Protein AF-A0A7J2SIN0-F1 (afdb_monomer)

Solvent-accessible surface area (backbone atoms only — not comparable to full-atom values): 15539 Å² total; per-residue (Å²): 130,87,84,58,73,43,75,43,50,73,68,58,36,54,49,38,32,49,44,11,42,53,39,59,77,43,61,65,71,77,54,58,48,63,77,54,96,55,97,74,46,71,60,60,59,49,50,61,59,54,60,53,48,74,42,62,72,53,21,60,62,38,18,59,34,59,52,70,70,12,28,51,32,44,36,34,62,37,48,83,50,88,54,68,52,24,33,58,48,75,58,90,92,42,76,47,63,27,68,82,61,67,59,35,55,66,61,40,34,32,12,59,41,35,56,85,37,35,57,41,34,52,62,55,38,49,69,55,27,64,76,67,73,48,31,38,39,41,44,88,86,50,35,39,29,36,95,62,89,51,68,72,55,52,53,49,50,36,67,72,45,63,48,89,59,91,45,30,38,37,40,30,53,79,94,46,72,33,43,33,51,44,88,49,29,61,64,47,58,54,54,38,29,42,46,58,96,58,50,86,78,59,46,47,79,49,78,43,70,87,78,68,47,73,73,53,93,61,97,68,67,92,52,47,73,37,72,71,50,83,80,84,54,66,55,43,71,70,41,76,40,21,34,43,57,48,52,52,52,51,51,52,54,28,52,58,46,42,71,74,42,81,56,48,71,57,97,54,26,34,58,45,66,83,122

Secondary structure (DSSP, 8-state):
----EEEPPHHHHHHHHHHHHHHHH-GGGGS-EE-S--TT-HHHHHHHHHHHTTSHHHHHHHHTS-SHHHHHHHHHHGGGS---EEEEEEETTEEEEE---TT--HHHHHHHHTTT-HHHHGGGGHHHHHHHT--EEE-SS-EEE-SS--HHHHHHHHHHT---SSSEEEEEETTEEEEE--SS-HHHHHTTSEE-TTHHHHEEEEEE----EESS--SS-TTHHHHSPPP--HHHHTT-S-HHHHHHHHHHHHHHHHHTSS-EEETTEEEES--

Structure (mmCIF, N/CA/C/O backbone):
data_AF-A0A7J2SIN0-F1
#
_entry.id   AF-A0A7J2SIN0-F1
#
loop_
_atom_site.group_PDB
_atom_site.id
_atom_site.type_symbol
_atom_site.label_atom_id
_atom_site.label_alt_id
_atom_site.label_comp_id
_atom_site.label_asym_id
_atom_site.label_entity_id
_atom_site.label_seq_id
_atom_site.pdbx_PDB_ins_code
_atom_site.Cartn_x
_atom_site.Cartn_y
_atom_site.Cartn_z
_atom_site.occupancy
_atom_site.B_iso_or_equiv
_atom_site.auth_seq_id
_atom_site.auth_comp_id
_atom_site.auth_asym_id
_atom_site.auth_atom_id
_atom_site.pdbx_PDB_model_num
ATOM 1 N N . MET A 1 1 ? -6.884 21.507 5.423 1.00 47.81 1 MET A N 1
ATOM 2 C CA . MET A 1 1 ? -7.976 21.639 4.431 1.00 47.81 1 MET A CA 1
ATOM 3 C C . MET A 1 1 ? -9.305 21.505 5.163 1.00 47.81 1 MET A C 1
ATOM 5 O O . MET A 1 1 ? -9.364 20.674 6.062 1.00 47.81 1 MET A O 1
ATOM 9 N N . PRO A 1 2 ? -10.337 22.304 4.845 1.00 54.12 2 PRO A N 1
ATOM 10 C CA . PRO A 1 2 ? -11.645 22.179 5.487 1.00 54.12 2 PRO A CA 1
ATOM 11 C C . PRO A 1 2 ? -12.266 20.808 5.183 1.00 54.12 2 PRO A C 1
ATOM 13 O O . PRO A 1 2 ? -12.297 20.372 4.030 1.00 54.12 2 PRO A O 1
ATOM 16 N N . ILE A 1 3 ? -12.738 20.125 6.229 1.00 65.94 3 ILE A N 1
ATOM 17 C CA . ILE A 1 3 ? -13.385 18.813 6.128 1.00 65.94 3 ILE A CA 1
ATOM 18 C C . ILE A 1 3 ? -14.723 18.999 5.408 1.00 65.94 3 ILE A C 1
ATOM 20 O O . ILE A 1 3 ? -15.615 19.684 5.904 1.00 65.94 3 ILE A O 1
ATOM 24 N N . LYS A 1 4 ? -14.876 18.383 4.233 1.00 79.38 4 LYS A N 1
ATOM 25 C CA . LYS A 1 4 ? -16.148 18.382 3.501 1.00 79.38 4 LYS A CA 1
ATOM 26 C C . LYS A 1 4 ? -17.022 17.237 4.006 1.00 79.38 4 LYS A C 1
ATOM 28 O O . LYS A 1 4 ? -16.750 16.074 3.713 1.00 79.38 4 LYS A O 1
ATOM 33 N N . ILE A 1 5 ? -18.068 17.583 4.749 1.00 86.62 5 ILE A N 1
ATOM 34 C CA . ILE A 1 5 ? -19.099 16.652 5.220 1.00 86.62 5 ILE A CA 1
ATOM 35 C C . ILE A 1 5 ? -20.183 16.529 4.142 1.00 86.62 5 ILE A C 1
ATOM 37 O O . ILE A 1 5 ? -20.546 17.515 3.502 1.00 86.62 5 ILE A O 1
ATOM 41 N N . ARG A 1 6 ? -20.681 15.314 3.911 1.00 89.31 6 ARG A N 1
ATOM 42 C CA . ARG A 1 6 ? -21.767 15.012 2.970 1.00 89.31 6 ARG A CA 1
ATOM 43 C C . ARG A 1 6 ? -22.719 13.985 3.566 1.00 89.31 6 ARG A C 1
ATOM 45 O O . ARG A 1 6 ? -22.334 13.202 4.432 1.00 89.31 6 ARG A O 1
ATOM 52 N N . THR A 1 7 ? -23.954 13.967 3.081 1.00 90.62 7 THR A N 1
ATOM 53 C CA . THR A 1 7 ? -24.911 12.900 3.395 1.00 90.62 7 THR A CA 1
ATOM 54 C C . THR A 1 7 ? -24.368 11.556 2.917 1.00 90.62 7 THR A C 1
ATOM 56 O O . THR A 1 7 ? -23.882 11.442 1.788 1.00 90.62 7 THR A O 1
ATOM 59 N N . ALA A 1 8 ? -24.420 10.544 3.780 1.00 87.81 8 ALA A N 1
ATOM 60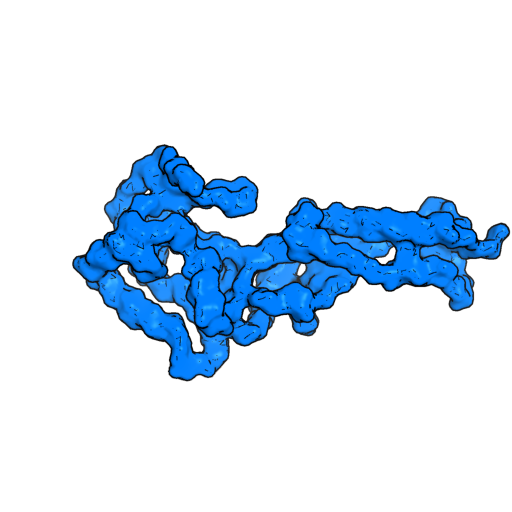 C CA . ALA A 1 8 ? -23.973 9.205 3.435 1.00 87.81 8 ALA A CA 1
ATOM 61 C C . ALA A 1 8 ? -24.963 8.552 2.465 1.00 87.81 8 ALA A C 1
ATOM 63 O O . ALA A 1 8 ? -26.174 8.557 2.687 1.00 87.81 8 ALA A O 1
ATOM 64 N N . THR A 1 9 ? -24.455 7.950 1.390 1.00 93.62 9 THR A N 1
ATOM 65 C CA . THR A 1 9 ? -25.285 7.058 0.576 1.00 93.62 9 THR A CA 1
ATOM 66 C C . THR A 1 9 ? -25.509 5.750 1.334 1.00 93.62 9 THR A C 1
ATOM 68 O O . THR A 1 9 ? -24.649 5.316 2.106 1.00 93.62 9 THR A O 1
ATOM 71 N N . LYS A 1 10 ? -26.625 5.060 1.058 1.00 92.56 10 LYS A N 1
ATOM 72 C CA . LYS A 1 10 ? -26.919 3.744 1.660 1.00 92.56 10 LYS A CA 1
ATOM 73 C C . LYS A 1 10 ? -25.775 2.740 1.456 1.00 92.56 10 LYS A C 1
ATOM 75 O O . LYS A 1 10 ? -25.530 1.907 2.319 1.00 92.56 10 LYS A O 1
ATOM 80 N N . GLN A 1 11 ? -25.073 2.810 0.323 1.00 94.25 11 GLN A N 1
ATOM 81 C CA . GLN A 1 11 ? -23.942 1.929 0.025 1.00 94.25 11 GLN A CA 1
ATOM 82 C C . GLN A 1 11 ? -22.725 2.225 0.915 1.00 94.25 11 GLN A C 1
ATOM 84 O O . GLN A 1 11 ? -22.124 1.295 1.452 1.00 94.25 11 GLN A O 1
ATOM 89 N N . ILE A 1 12 ? -22.378 3.505 1.101 1.00 94.81 12 ILE A N 1
ATOM 90 C CA . ILE A 1 12 ? -21.260 3.915 1.964 1.00 94.81 12 ILE A CA 1
ATOM 91 C C . ILE A 1 12 ? -21.552 3.540 3.419 1.00 94.81 12 ILE A C 1
ATOM 93 O O . ILE A 1 12 ? -20.698 2.944 4.074 1.00 94.81 12 ILE A O 1
ATOM 97 N N . GLU A 1 13 ? -22.760 3.843 3.897 1.00 95.56 13 GLU A N 1
ATOM 98 C CA . GLU A 1 13 ? -23.200 3.515 5.255 1.00 95.56 13 GLU A CA 1
ATOM 99 C C . GLU A 1 13 ? -23.130 2.003 5.513 1.00 95.56 13 GLU A C 1
ATOM 101 O O . GLU A 1 13 ? -22.450 1.575 6.446 1.00 95.56 13 GLU A O 1
ATOM 106 N N . LYS A 1 14 ? -23.734 1.181 4.639 1.00 95.69 14 LYS A N 1
ATOM 107 C CA . LYS A 1 14 ? -23.694 -0.287 4.760 1.00 95.69 14 LYS A CA 1
ATOM 108 C C . LYS A 1 14 ? -22.268 -0.828 4.830 1.00 95.69 14 LYS A C 1
ATOM 110 O O . LYS A 1 14 ? -21.999 -1.737 5.612 1.00 95.69 14 LYS A O 1
ATOM 115 N N . ARG A 1 15 ? -21.348 -0.282 4.031 1.00 96.31 15 ARG A N 1
ATOM 116 C CA . ARG A 1 15 ? -19.948 -0.723 4.022 1.00 96.31 15 ARG A CA 1
ATOM 117 C C . ARG A 1 15 ? -19.226 -0.377 5.326 1.00 96.31 15 ARG A C 1
ATOM 119 O O . ARG A 1 15 ? -18.568 -1.249 5.883 1.00 96.31 15 ARG A O 1
ATOM 126 N N . ILE A 1 16 ? -19.368 0.852 5.832 1.00 97.25 16 ILE A N 1
ATOM 127 C CA . ILE A 1 16 ? -18.742 1.256 7.104 1.00 97.25 16 ILE A CA 1
ATOM 128 C C . ILE A 1 16 ? -19.303 0.420 8.262 1.00 97.25 16 ILE A C 1
ATOM 130 O O . ILE A 1 16 ? -18.535 -0.064 9.091 1.00 97.25 16 ILE A O 1
ATOM 134 N N . ILE A 1 17 ? -20.619 0.183 8.290 1.00 97.31 17 ILE A N 1
ATOM 135 C CA . ILE A 1 17 ? -21.261 -0.675 9.298 1.00 97.31 17 ILE A CA 1
ATOM 136 C C . ILE A 1 17 ? -20.750 -2.118 9.200 1.00 97.31 17 ILE A C 1
ATOM 138 O O . ILE A 1 17 ? -20.486 -2.739 10.228 1.00 97.31 17 ILE A O 1
ATOM 142 N N . LYS A 1 18 ? -20.550 -2.655 7.987 1.00 97.06 18 LYS A N 1
ATOM 143 C CA . LYS A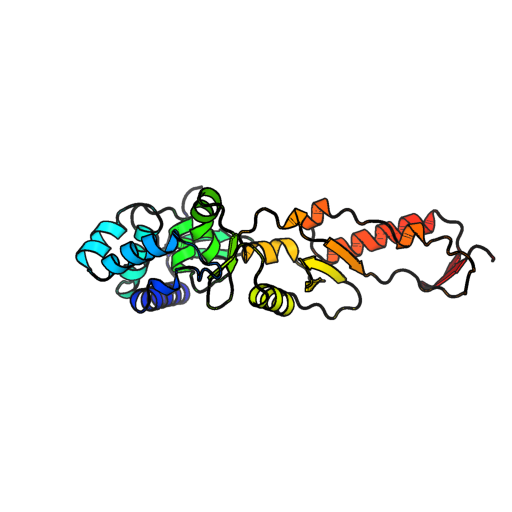 1 18 ? -19.957 -3.987 7.792 1.00 97.06 18 LYS A CA 1
ATOM 144 C C . LYS A 1 18 ? -18.563 -4.072 8.418 1.00 97.06 18 LYS A C 1
ATOM 146 O O . LYS A 1 18 ? -18.327 -4.947 9.242 1.00 97.06 18 LYS A O 1
ATOM 151 N N . VAL A 1 19 ? -17.676 -3.125 8.106 1.00 97.38 19 VAL A N 1
ATOM 152 C CA . VAL A 1 19 ? -16.325 -3.074 8.695 1.00 97.38 19 VAL A CA 1
ATOM 153 C C . VAL A 1 19 ? -16.386 -2.920 10.219 1.00 97.38 19 VAL A C 1
ATOM 155 O O . VAL A 1 19 ? -15.638 -3.579 10.939 1.00 97.38 19 VAL A O 1
ATOM 158 N N . ALA A 1 20 ? -17.297 -2.091 10.734 1.00 97.62 20 ALA A N 1
ATOM 159 C CA . ALA A 1 20 ? -17.501 -1.926 12.170 1.00 97.62 20 ALA A CA 1
ATOM 160 C C . ALA A 1 20 ? -17.939 -3.228 12.858 1.00 97.62 20 ALA A C 1
ATOM 162 O O . ALA A 1 20 ? -17.443 -3.534 13.942 1.00 97.62 20 ALA A O 1
ATOM 163 N N . ASN A 1 21 ? -18.830 -4.001 12.232 1.00 97.81 21 ASN A N 1
ATOM 164 C CA . ASN A 1 21 ? -19.258 -5.310 12.723 1.00 97.81 21 ASN A CA 1
ATOM 165 C C . ASN A 1 21 ? -18.118 -6.333 12.696 1.00 97.81 21 ASN A C 1
ATOM 167 O O . ASN A 1 21 ? -17.906 -7.020 13.694 1.00 97.81 21 ASN A O 1
ATOM 171 N N . ASP A 1 22 ? -17.337 -6.377 11.615 1.00 96.69 22 ASP A N 1
ATOM 172 C CA . ASP A 1 22 ? -16.171 -7.261 11.500 1.00 96.69 22 ASP A CA 1
ATOM 173 C C . ASP A 1 22 ? -15.123 -6.957 12.587 1.00 96.69 22 ASP A C 1
ATOM 175 O O . ASP A 1 22 ? -14.559 -7.860 13.204 1.00 96.69 22 ASP A O 1
ATOM 179 N N . LEU A 1 23 ? -14.879 -5.675 12.879 1.00 96.81 23 LEU A N 1
ATOM 180 C CA . LEU A 1 23 ? -13.957 -5.262 13.943 1.00 96.81 23 LEU A CA 1
ATOM 181 C C . LEU A 1 23 ? -14.547 -5.444 15.346 1.00 96.81 23 LEU A C 1
ATOM 183 O O . LEU A 1 23 ? -13.800 -5.599 16.311 1.00 96.81 23 LEU A O 1
ATOM 187 N N . LYS A 1 24 ? -15.874 -5.417 15.492 1.00 96.69 24 LYS A N 1
ATOM 188 C CA . LYS A 1 24 ? -16.542 -5.726 16.760 1.00 96.69 24 LYS A CA 1
ATOM 189 C C . LYS A 1 24 ? -16.416 -7.207 17.101 1.00 96.69 24 LYS A C 1
ATOM 191 O O . LYS A 1 24 ? -16.172 -7.520 18.264 1.00 96.69 24 LYS A O 1
ATOM 196 N N . SER A 1 25 ? -16.583 -8.084 16.110 1.00 96.25 25 SER A N 1
ATOM 197 C CA . SER A 1 25 ? -16.485 -9.536 16.285 1.00 96.25 25 SER A CA 1
ATOM 198 C C . SER A 1 25 ? -15.038 -9.990 16.479 1.00 96.25 25 SER A C 1
ATOM 200 O O . SER A 1 25 ? -14.767 -10.788 17.374 1.00 96.25 25 SER A O 1
ATOM 202 N N . ASN A 1 26 ? -14.094 -9.437 15.711 1.00 96.06 26 ASN A N 1
ATOM 203 C CA . ASN A 1 26 ? -12.669 -9.713 15.863 1.00 96.06 26 ASN A CA 1
ATOM 204 C C . ASN A 1 26 ? -11.823 -8.426 15.760 1.00 96.06 26 ASN A C 1
ATOM 206 O O . ASN A 1 26 ? -11.301 -8.102 14.687 1.00 96.06 26 ASN A O 1
ATOM 210 N N . PRO A 1 27 ? -11.601 -7.711 16.880 1.00 95.62 27 PRO A N 1
ATOM 211 C CA . PRO A 1 27 ? -10.813 -6.480 16.870 1.00 95.62 27 PRO A CA 1
ATOM 212 C C . PRO A 1 27 ? -9.314 -6.727 16.642 1.00 95.62 27 PRO A C 1
ATOM 214 O O . PRO A 1 27 ? -8.587 -5.796 16.299 1.00 95.62 27 PRO A O 1
ATOM 217 N N . TYR A 1 28 ? -8.832 -7.966 16.802 1.00 95.25 28 TYR A N 1
ATOM 218 C CA . TYR A 1 28 ? -7.422 -8.310 16.604 1.00 95.25 28 TYR A CA 1
ATOM 219 C C . TYR A 1 28 ? -7.037 -8.424 15.132 1.00 95.25 28 TYR A C 1
ATOM 221 O O . TYR A 1 28 ? -5.851 -8.336 14.836 1.00 95.25 28 TYR A O 1
ATOM 229 N N . LYS A 1 29 ? -8.007 -8.529 14.208 1.00 93.44 29 LYS A N 1
ATOM 230 C CA . LYS A 1 29 ? -7.767 -8.494 12.751 1.00 93.44 29 LYS A CA 1
ATOM 231 C C . LYS A 1 29 ? -7.007 -7.239 12.308 1.00 93.44 29 LYS A C 1
ATOM 233 O O . LYS A 1 29 ? -6.427 -7.197 11.225 1.00 93.44 29 LYS A O 1
ATOM 238 N N . ILE A 1 30 ? -7.034 -6.194 13.134 1.00 94.81 30 ILE A N 1
ATOM 239 C CA . ILE A 1 30 ? -6.308 -4.970 12.854 1.00 94.81 30 ILE A CA 1
ATOM 240 C C . ILE A 1 30 ? -4.792 -5.122 13.032 1.00 94.81 30 ILE A C 1
ATOM 242 O O . ILE A 1 30 ? -4.037 -4.361 12.432 1.00 94.81 30 IL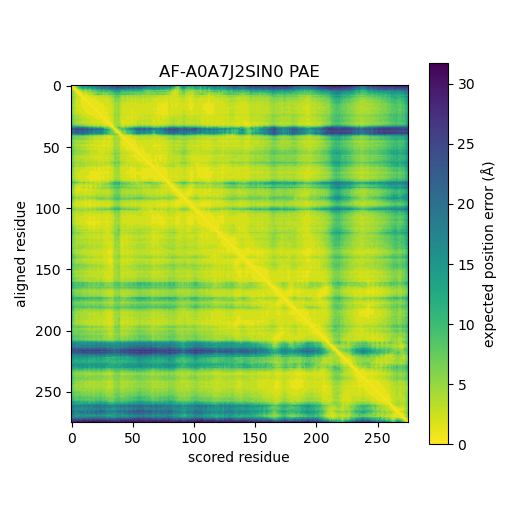E A O 1
ATOM 246 N N . LEU A 1 31 ? -4.346 -6.063 13.868 1.00 94.56 31 LEU A N 1
ATOM 247 C CA . LEU A 1 31 ? -2.953 -6.212 14.274 1.00 94.56 31 LEU A CA 1
ATOM 248 C C . LEU A 1 31 ? -2.125 -6.920 13.193 1.00 94.56 31 LEU A C 1
ATOM 250 O O . LEU A 1 31 ? -2.568 -7.938 12.669 1.00 94.56 31 LEU A O 1
ATOM 254 N N . PRO A 1 32 ? -0.909 -6.432 12.892 1.00 94.31 32 PRO A N 1
ATOM 255 C CA . PRO A 1 32 ? 0.016 -7.160 12.037 1.00 94.31 32 PRO A CA 1
ATOM 256 C C . PRO A 1 32 ? 0.510 -8.468 12.663 1.00 94.31 32 PRO A C 1
ATOM 258 O O . PRO A 1 32 ? 0.835 -8.517 13.851 1.00 94.31 32 PRO A O 1
ATOM 261 N N . GLU A 1 33 ? 0.657 -9.495 11.833 1.00 92.56 33 GLU A N 1
ATOM 262 C CA . GLU A 1 33 ? 1.345 -10.743 12.153 1.00 92.56 33 GLU A CA 1
ATOM 263 C C . GLU A 1 33 ? 2.856 -10.519 12.041 1.00 92.56 33 GLU A C 1
ATOM 265 O O . GLU A 1 33 ? 3.368 -10.203 10.968 1.00 92.56 33 GLU A O 1
ATOM 270 N N . CYS A 1 34 ? 3.588 -10.626 13.150 1.00 88.94 34 CYS A N 1
ATOM 271 C CA . CYS A 1 34 ? 5.044 -10.477 13.127 1.00 88.94 34 CYS A CA 1
ATOM 272 C C . CYS A 1 34 ? 5.704 -11.835 12.897 1.00 88.94 34 CYS A C 1
ATOM 274 O O . CYS A 1 34 ? 5.574 -12.713 13.744 1.00 88.94 34 CYS A O 1
ATOM 276 N N . ALA A 1 35 ? 6.410 -11.987 11.775 1.00 69.38 35 ALA A N 1
ATOM 277 C CA . ALA A 1 35 ? 7.074 -13.241 11.407 1.00 69.38 35 ALA A CA 1
ATOM 278 C C . ALA A 1 35 ? 8.389 -13.475 12.176 1.00 69.38 35 ALA A C 1
ATOM 280 O O . ALA A 1 35 ? 8.823 -14.610 12.346 1.00 69.38 35 ALA A O 1
ATOM 281 N N . ASP A 1 36 ? 9.014 -12.404 12.668 1.00 65.31 36 ASP A N 1
ATOM 282 C CA . ASP A 1 36 ? 10.275 -12.481 13.398 1.00 65.31 36 ASP A CA 1
ATOM 283 C C . ASP A 1 36 ? 10.017 -12.593 14.904 1.00 65.31 36 ASP A C 1
ATOM 285 O O . ASP A 1 36 ? 9.179 -11.857 15.431 1.00 65.31 36 ASP A O 1
ATOM 289 N N . ASN A 1 37 ? 10.778 -13.454 15.598 1.00 56.06 37 ASN A N 1
ATOM 290 C CA . ASN A 1 37 ? 10.841 -13.547 17.064 1.00 56.06 37 ASN A CA 1
ATOM 291 C C . ASN A 1 37 ? 11.149 -12.158 17.643 1.00 56.06 37 ASN A C 1
ATOM 293 O O . ASN A 1 37 ? 12.303 -11.762 17.796 1.00 56.06 37 ASN A O 1
ATOM 297 N N . CYS A 1 38 ? 10.101 -11.375 17.886 1.00 64.75 38 CYS A N 1
ATOM 298 C CA . CYS A 1 38 ? 10.183 -10.007 18.350 1.00 64.75 38 CYS A CA 1
ATOM 299 C C . CYS A 1 38 ? 10.021 -10.051 19.870 1.00 64.75 38 CYS A C 1
ATOM 301 O O . CYS A 1 38 ? 8.892 -10.169 20.344 1.00 64.75 38 CYS A O 1
ATOM 303 N N . PRO A 1 39 ? 11.107 -9.942 20.661 1.00 56.69 39 PRO A N 1
ATOM 304 C CA . PRO A 1 39 ? 11.043 -10.190 22.105 1.00 56.69 39 PRO A CA 1
ATOM 305 C C . PRO A 1 39 ? 10.153 -9.182 22.848 1.00 56.69 39 PRO A C 1
ATOM 307 O O . PRO A 1 39 ? 9.772 -9.390 23.994 1.00 56.69 39 PRO A O 1
ATOM 310 N N . SER A 1 40 ? 9.839 -8.052 22.204 1.00 65.50 40 SER A N 1
ATOM 311 C CA . SER A 1 40 ? 8.944 -7.021 22.726 1.00 65.50 40 SER A CA 1
ATOM 312 C C . SER A 1 40 ? 8.139 -6.366 21.601 1.00 65.50 40 SER A C 1
ATOM 314 O O . SER A 1 40 ? 8.227 -5.153 21.372 1.00 65.50 40 SER A O 1
ATOM 316 N N . CYS A 1 41 ? 7.348 -7.164 20.875 1.00 79.19 41 CYS A N 1
ATOM 317 C CA . CYS A 1 41 ? 6.552 -6.629 19.780 1.00 79.19 41 CYS A CA 1
ATOM 318 C C . CYS A 1 41 ? 5.640 -5.496 20.266 1.00 79.19 41 CYS A C 1
ATOM 320 O O . CYS A 1 41 ? 4.870 -5.625 21.221 1.00 79.19 41 CYS A O 1
ATOM 322 N N . TYR A 1 42 ? 5.709 -4.346 19.587 1.00 86.00 42 TYR A N 1
ATOM 323 C CA . TYR A 1 42 ? 4.827 -3.215 19.877 1.00 86.00 42 TYR A CA 1
ATOM 324 C C . TYR A 1 42 ? 3.346 -3.626 19.808 1.00 86.00 42 TYR A C 1
ATOM 326 O O . TYR A 1 42 ? 2.531 -3.132 20.593 1.00 86.00 42 TYR A O 1
ATOM 334 N N . PHE A 1 43 ? 3.010 -4.556 18.911 1.00 91.06 43 PHE A N 1
ATOM 335 C CA . PHE A 1 43 ? 1.646 -5.030 18.720 1.00 91.06 43 PHE A CA 1
ATOM 336 C C . PHE A 1 43 ? 1.142 -5.920 19.863 1.00 91.06 43 PHE A C 1
ATOM 338 O O . PHE A 1 43 ? -0.061 -5.918 20.098 1.00 91.06 43 PHE A O 1
ATOM 345 N N . ASP A 1 44 ? 2.007 -6.544 20.671 1.00 88.81 44 ASP A N 1
ATOM 346 C CA . ASP A 1 44 ? 1.575 -7.275 21.876 1.00 88.81 44 ASP A CA 1
ATOM 347 C C . ASP A 1 44 ? 1.015 -6.327 22.936 1.00 88.81 44 ASP A C 1
ATOM 349 O O . ASP A 1 44 ? -0.004 -6.596 23.576 1.00 88.81 44 ASP A O 1
ATOM 353 N N . LYS A 1 45 ? 1.655 -5.163 23.102 1.00 88.88 45 LYS A N 1
ATOM 354 C CA . LYS A 1 45 ? 1.137 -4.104 23.980 1.00 88.88 45 LYS A CA 1
ATOM 355 C C . LYS A 1 45 ? -0.189 -3.572 23.449 1.00 88.88 45 LYS A C 1
ATOM 357 O O . LYS A 1 45 ? -1.120 -3.370 24.224 1.00 88.88 45 LYS A O 1
ATOM 362 N N . LEU A 1 46 ? -0.289 -3.379 22.133 1.00 92.75 46 LEU A N 1
ATOM 363 C CA . LEU A 1 46 ? -1.526 -2.930 21.503 1.00 92.75 46 LEU A CA 1
ATOM 364 C C . LEU A 1 46 ? -2.649 -3.965 21.653 1.00 92.75 46 LEU A C 1
ATOM 366 O O . LEU A 1 46 ? -3.776 -3.578 21.938 1.00 92.75 46 LEU A O 1
ATOM 370 N N . LYS A 1 47 ? -2.344 -5.263 21.557 1.00 94.00 47 LYS A N 1
ATOM 371 C CA . LYS A 1 47 ? -3.288 -6.363 21.792 1.00 94.00 47 LYS A CA 1
ATOM 372 C C . LYS A 1 47 ? -3.913 -6.288 23.186 1.00 94.00 47 LYS A C 1
ATOM 374 O O . LYS A 1 47 ? -5.135 -6.308 23.293 1.00 94.00 47 LYS A O 1
ATOM 379 N N . LYS A 1 48 ? -3.097 -6.080 24.228 1.00 93.25 48 LYS A N 1
ATOM 380 C CA . LYS A 1 48 ? -3.577 -5.896 25.613 1.00 93.25 48 LYS A CA 1
ATOM 381 C C . LYS A 1 48 ? -4.484 -4.671 25.772 1.00 93.25 48 LYS A C 1
ATOM 383 O O . LYS A 1 48 ? -5.426 -4.692 26.558 1.00 93.25 48 LYS A O 1
ATOM 388 N N . GLU A 1 49 ? -4.213 -3.588 25.047 1.00 94.81 49 GLU A N 1
ATOM 389 C CA . GLU A 1 49 ? -5.089 -2.410 25.046 1.00 94.81 49 GLU A CA 1
ATOM 390 C C . GLU A 1 49 ? -6.395 -2.660 24.273 1.00 94.81 49 GLU A C 1
ATOM 392 O O . GLU A 1 49 ? -7.457 -2.203 24.695 1.00 94.81 49 GLU A O 1
ATOM 397 N N . ILE A 1 50 ? -6.342 -3.427 23.180 1.00 96.88 50 ILE A N 1
ATOM 398 C CA . ILE A 1 50 ? -7.521 -3.853 22.417 1.00 96.88 50 ILE A CA 1
ATOM 399 C C . ILE A 1 50 ? -8.423 -4.763 23.259 1.00 96.88 50 ILE A C 1
ATOM 401 O O . ILE A 1 50 ? -9.640 -4.607 23.204 1.00 96.88 50 ILE A O 1
ATOM 405 N N . ASP A 1 51 ? -7.864 -5.650 24.088 1.00 96.00 51 ASP A N 1
ATOM 406 C CA . ASP A 1 51 ? -8.643 -6.514 24.990 1.00 96.00 51 ASP A CA 1
ATOM 407 C C . ASP A 1 51 ? -9.599 -5.718 25.883 1.00 96.00 51 ASP A C 1
ATOM 409 O O . ASP A 1 51 ? -10.755 -6.103 26.076 1.00 96.00 51 ASP A O 1
ATOM 413 N N . LYS A 1 52 ? -9.146 -4.559 26.373 1.00 96.25 52 LYS A N 1
ATOM 414 C CA . LYS A 1 52 ? -9.950 -3.670 27.221 1.00 96.25 52 LYS A CA 1
ATOM 415 C C . LYS A 1 52 ? -11.170 -3.112 26.488 1.00 96.25 52 LYS A C 1
ATOM 417 O O . LYS A 1 52 ? -12.163 -2.786 27.136 1.00 96.25 52 LYS A O 1
ATOM 422 N N . LEU A 1 53 ? -11.143 -3.042 25.152 1.00 95.75 53 LEU A N 1
ATOM 423 C CA . LEU A 1 53 ? -12.282 -2.587 24.352 1.00 95.75 53 LEU A CA 1
ATOM 424 C C . LEU A 1 53 ? -13.479 -3.535 24.419 1.00 95.75 53 LEU A C 1
ATOM 426 O O . LEU A 1 53 ? -14.563 -3.111 24.040 1.00 95.75 53 LEU A O 1
ATOM 430 N N . LYS A 1 54 ? -13.340 -4.774 24.915 1.00 92.50 54 LYS A N 1
ATOM 431 C CA . LYS A 1 54 ? -14.491 -5.663 25.162 1.00 92.50 54 LYS A CA 1
ATOM 432 C C . LYS A 1 54 ? -15.501 -5.029 26.126 1.00 92.50 54 LYS A C 1
ATOM 434 O O . LYS A 1 54 ? -16.702 -5.201 25.942 1.00 92.50 54 LYS A O 1
ATOM 439 N N . ASN A 1 55 ? -15.026 -4.238 27.091 1.00 95.12 55 ASN A N 1
ATOM 440 C CA . ASN A 1 55 ? -15.873 -3.482 28.006 1.00 95.12 55 ASN A CA 1
ATOM 441 C C . ASN A 1 55 ? -16.465 -2.240 27.313 1.00 95.12 55 ASN A C 1
ATOM 443 O O . ASN A 1 55 ? -15.736 -1.350 26.873 1.00 95.12 55 ASN A O 1
ATOM 447 N N . GLU A 1 56 ? -17.795 -2.159 27.242 1.00 93.50 56 GLU A N 1
ATOM 448 C CA . GLU A 1 56 ? -18.511 -1.079 26.553 1.00 93.50 56 GLU A CA 1
ATOM 449 C C . GLU A 1 56 ? -18.240 0.309 27.148 1.00 93.50 56 GLU A C 1
ATOM 451 O O . GLU A 1 56 ? -17.849 1.212 26.408 1.00 93.50 56 GLU A O 1
ATOM 456 N N . LYS A 1 57 ? -18.304 0.463 28.478 1.00 95.31 57 LYS A N 1
ATOM 457 C CA . LYS A 1 57 ? -18.011 1.741 29.156 1.00 95.31 57 LYS A CA 1
ATOM 458 C C . LYS A 1 57 ? -16.593 2.235 28.854 1.00 95.31 57 LYS A C 1
ATOM 460 O O . LYS A 1 57 ? -16.363 3.423 28.620 1.00 95.31 57 LYS A O 1
ATOM 465 N N . TYR A 1 58 ? -15.617 1.325 28.844 1.00 96.06 58 TYR A N 1
ATOM 466 C CA . TYR A 1 58 ? -14.244 1.664 28.471 1.00 96.06 58 TYR A CA 1
ATOM 467 C C . TYR A 1 58 ? -14.149 2.081 26.997 1.00 96.06 58 TYR A C 1
ATOM 469 O O . TYR A 1 58 ? -13.500 3.082 26.683 1.00 96.06 58 TYR A O 1
ATOM 477 N N . ARG A 1 59 ? -14.829 1.358 26.100 1.00 95.25 59 ARG A N 1
ATOM 478 C CA . ARG A 1 59 ? -14.883 1.655 24.662 1.00 95.25 59 ARG A CA 1
ATOM 479 C C . ARG A 1 59 ? -15.431 3.057 24.392 1.00 95.25 59 ARG A C 1
ATOM 481 O O . ARG A 1 59 ? -14.804 3.815 23.655 1.00 95.25 59 ARG A O 1
ATOM 488 N N . GLU A 1 60 ? -16.538 3.432 25.029 1.00 94.56 60 GLU A N 1
ATOM 489 C CA . GLU A 1 60 ? -17.132 4.773 24.930 1.00 94.56 60 GLU A CA 1
ATOM 490 C C . GLU A 1 60 ? -16.186 5.864 25.443 1.00 94.56 60 GLU A C 1
ATOM 492 O O . GLU A 1 60 ? -15.965 6.878 24.773 1.00 94.56 60 GLU A O 1
ATOM 497 N N . LYS A 1 61 ? -15.551 5.631 26.599 1.00 94.94 61 LYS A N 1
ATOM 498 C CA . LYS A 1 61 ? -14.565 6.554 27.178 1.00 94.94 61 LYS A CA 1
ATOM 499 C C . LYS A 1 61 ? -13.370 6.777 26.249 1.00 94.94 61 LYS A C 1
ATOM 501 O O . LYS A 1 61 ? -12.895 7.906 26.114 1.00 94.94 61 LYS A O 1
ATOM 506 N N . ILE A 1 62 ? -12.850 5.713 25.637 1.00 96.00 62 ILE A N 1
ATOM 507 C CA . ILE A 1 62 ? -11.683 5.778 24.750 1.00 96.00 62 ILE A CA 1
ATOM 508 C C . ILE A 1 62 ? -12.029 6.372 23.383 1.00 96.00 62 ILE A C 1
ATOM 510 O O . ILE A 1 62 ? -11.219 7.125 22.850 1.00 96.00 62 ILE A O 1
ATOM 514 N N . ALA A 1 63 ? -13.227 6.136 22.842 1.00 94.56 63 ALA A N 1
ATOM 515 C CA . ALA A 1 63 ? -13.647 6.688 21.550 1.00 94.56 63 ALA A CA 1
ATOM 516 C C . ALA A 1 63 ? -13.583 8.231 21.480 1.00 94.56 63 ALA A C 1
ATOM 518 O O . ALA A 1 63 ? -13.377 8.804 20.413 1.00 94.56 63 ALA A O 1
ATOM 519 N N . ASN A 1 64 ? -13.683 8.918 22.621 1.00 91.44 64 ASN A N 1
ATOM 520 C CA . ASN A 1 64 ? -13.585 10.380 22.702 1.00 91.44 64 ASN A CA 1
ATOM 521 C C . ASN A 1 64 ? -12.141 10.921 22.782 1.00 91.44 64 ASN A C 1
ATOM 523 O O . ASN A 1 64 ? -11.933 12.138 22.846 1.00 91.44 64 ASN A O 1
ATOM 527 N N . LYS A 1 65 ? -11.132 10.042 22.785 1.00 95.19 65 LYS A N 1
ATOM 528 C CA . LYS A 1 65 ? -9.707 10.404 22.829 1.00 95.19 65 LYS A CA 1
ATOM 529 C C . LYS A 1 65 ? -9.092 10.465 21.419 1.00 95.19 65 LYS A C 1
ATOM 531 O O . LYS A 1 65 ? -9.794 10.484 20.411 1.00 95.19 65 LYS A O 1
ATOM 536 N N . LYS A 1 66 ? -7.760 10.576 21.351 1.00 94.62 66 LYS A N 1
ATOM 537 C CA . LYS A 1 66 ? -6.960 10.621 20.112 1.00 94.62 66 LYS A CA 1
ATOM 538 C C . LYS A 1 66 ? -6.250 9.286 19.858 1.00 94.62 66 LYS A C 1
ATOM 540 O O . LYS A 1 66 ? -6.143 8.463 20.769 1.00 94.62 66 LYS A O 1
ATOM 545 N N . GLY A 1 67 ? -5.716 9.099 18.653 1.00 94.31 67 GLY A N 1
ATOM 546 C CA . GLY A 1 67 ? -4.841 7.975 18.325 1.00 94.31 67 GLY A CA 1
ATOM 547 C C . GLY A 1 67 ? -5.550 6.660 17.987 1.00 94.31 67 GLY A C 1
ATOM 548 O O . GLY A 1 67 ? -6.775 6.562 17.957 1.00 94.31 67 GLY A O 1
ATOM 549 N N . PHE A 1 68 ? -4.732 5.638 17.730 1.00 95.31 68 PHE A N 1
ATOM 550 C CA . PHE A 1 68 ? -5.133 4.373 17.109 1.00 95.31 68 PHE A CA 1
ATOM 551 C C . PHE A 1 68 ? -6.241 3.622 17.865 1.00 95.31 68 PHE A C 1
ATOM 553 O O . PHE A 1 68 ? -7.258 3.262 17.278 1.00 95.31 68 PHE A O 1
ATOM 560 N N . LEU A 1 69 ? -6.084 3.421 19.179 1.00 96.12 69 LEU A N 1
ATOM 561 C CA . LEU A 1 69 ? -7.072 2.692 19.985 1.00 96.12 69 LEU A CA 1
ATOM 562 C C . LEU A 1 69 ? -8.435 3.405 19.996 1.00 96.12 69 LEU A C 1
ATOM 564 O O . LEU A 1 69 ? -9.478 2.764 19.907 1.00 96.12 69 LEU A O 1
ATOM 568 N N . SER A 1 70 ? -8.418 4.739 20.041 1.00 96.94 70 SER A N 1
ATOM 569 C CA . SER A 1 70 ? -9.612 5.590 19.973 1.00 96.94 70 SER A CA 1
ATOM 570 C C . SER A 1 70 ? -10.304 5.498 18.613 1.00 96.94 70 SER A C 1
ATOM 572 O O . SER A 1 70 ? -11.533 5.487 18.551 1.00 96.94 70 SER A O 1
ATOM 574 N N . ALA A 1 71 ? -9.533 5.382 17.528 1.00 97.38 71 ALA A N 1
ATOM 575 C CA . ALA A 1 71 ? -10.042 5.182 16.174 1.00 97.38 71 ALA A CA 1
ATOM 576 C C . ALA A 1 71 ? -10.745 3.818 16.020 1.00 97.38 71 ALA A C 1
ATOM 578 O O . ALA A 1 71 ? -11.851 3.747 15.477 1.00 97.38 71 ALA A O 1
ATOM 579 N N . LEU A 1 72 ? -10.152 2.750 16.568 1.00 97.69 72 LEU A N 1
ATOM 580 C CA . LEU A 1 72 ? -10.757 1.416 16.607 1.00 97.69 72 LEU A CA 1
ATOM 581 C C . LEU A 1 7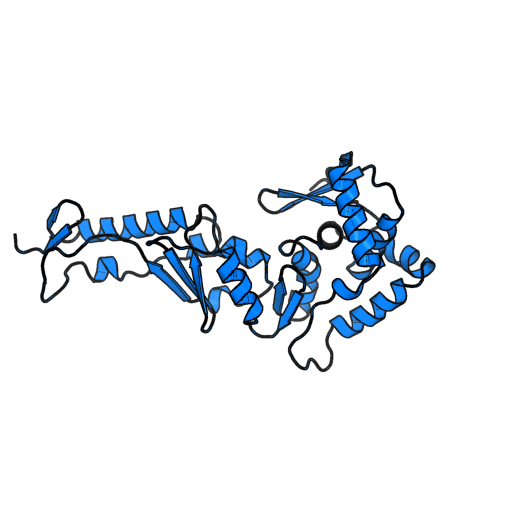2 ? -12.032 1.401 17.457 1.00 97.69 72 LEU A C 1
ATOM 583 O O . LEU A 1 72 ? -13.077 0.959 16.988 1.00 97.69 72 LEU A O 1
ATOM 587 N N . ALA A 1 73 ? -11.973 1.945 18.675 1.00 97.25 73 ALA A N 1
ATOM 588 C CA . ALA A 1 73 ? -13.131 2.055 19.559 1.00 97.25 73 ALA A CA 1
ATOM 589 C C . ALA A 1 73 ? -14.283 2.827 18.897 1.00 97.25 73 ALA A C 1
ATOM 591 O O . ALA A 1 73 ? -15.419 2.356 18.892 1.00 97.25 73 ALA A O 1
ATOM 592 N N . SER A 1 74 ? -13.976 3.974 18.279 1.00 96.62 74 SER A N 1
ATOM 593 C CA . SER A 1 74 ? -14.949 4.788 17.542 1.00 96.62 74 SER A CA 1
ATOM 594 C C . SER A 1 74 ? -15.591 4.019 16.397 1.00 96.62 74 SER A C 1
ATOM 596 O O . SER A 1 74 ? -16.795 4.134 16.204 1.00 96.62 74 SER A O 1
ATOM 598 N N . THR A 1 75 ? -14.804 3.228 15.666 1.00 97.38 75 THR A N 1
ATOM 599 C CA . THR A 1 75 ? -15.298 2.422 14.546 1.00 97.38 75 THR A CA 1
ATOM 600 C C . THR A 1 75 ? -16.218 1.310 15.033 1.00 97.38 75 THR A C 1
ATOM 602 O O . THR A 1 75 ? -17.308 1.160 14.500 1.00 97.38 75 THR A O 1
ATOM 605 N N . ILE A 1 76 ? -15.849 0.586 16.094 1.00 97.25 76 ILE A N 1
ATOM 606 C CA . ILE A 1 76 ? -16.696 -0.482 16.644 1.00 97.25 76 ILE A CA 1
ATOM 607 C C . ILE A 1 76 ? -18.057 0.061 17.109 1.00 97.25 76 ILE A C 1
ATOM 609 O O . ILE A 1 76 ? -19.080 -0.587 16.895 1.00 97.25 76 ILE A O 1
ATOM 613 N N . LEU A 1 77 ? -18.104 1.260 17.696 1.00 95.62 77 LEU A N 1
ATOM 614 C CA . LEU A 1 77 ? -19.364 1.885 18.121 1.00 95.62 77 LEU A CA 1
ATOM 615 C C . LEU A 1 77 ? -20.323 2.192 16.955 1.00 95.62 77 LEU A C 1
ATOM 617 O O . LEU A 1 77 ? -21.524 2.310 17.186 1.00 95.62 77 LEU A O 1
ATOM 621 N N . LEU A 1 78 ? -19.832 2.274 15.712 1.00 95.81 78 LEU A N 1
ATOM 622 C CA . LEU A 1 78 ? -20.678 2.478 14.529 1.00 95.81 78 LEU A CA 1
ATOM 623 C C . LEU A 1 78 ? -21.516 1.244 14.168 1.00 95.81 78 LEU A C 1
ATOM 625 O O . LEU A 1 78 ? -22.509 1.385 13.466 1.00 95.81 78 LEU A O 1
ATOM 629 N N . SER A 1 79 ? -21.154 0.051 14.658 1.00 94.50 79 SER A N 1
ATOM 630 C CA . SER A 1 79 ? -21.876 -1.206 14.375 1.00 94.50 79 SER A CA 1
ATOM 631 C C . SER A 1 79 ? -23.374 -1.151 14.694 1.00 94.50 79 SER A C 1
ATOM 633 O O . SER A 1 79 ? -24.168 -1.813 14.034 1.00 94.50 79 SER A O 1
ATOM 635 N N . ASN A 1 80 ? -23.750 -0.343 15.687 1.00 87.38 80 ASN A N 1
ATOM 636 C CA . ASN A 1 80 ? -25.109 -0.234 16.211 1.00 87.38 80 ASN A CA 1
ATOM 637 C C . ASN A 1 80 ? -25.760 1.128 15.889 1.00 87.38 80 ASN A C 1
ATOM 639 O O . ASN A 1 80 ? -26.723 1.513 16.548 1.00 87.38 80 ASN A O 1
ATOM 643 N N . GLN A 1 81 ? -25.204 1.913 14.960 1.00 88.56 81 GLN A N 1
ATOM 644 C CA . GLN A 1 81 ? -25.611 3.306 14.751 1.00 88.56 81 GLN A CA 1
ATOM 645 C C . GLN A 1 81 ? -25.890 3.619 13.287 1.00 88.56 81 GLN A C 1
ATOM 647 O O . GLN A 1 81 ? -25.224 3.122 12.382 1.00 88.56 81 GLN A O 1
ATOM 652 N N . LYS A 1 82 ? -26.851 4.521 13.070 1.00 91.12 82 LYS A N 1
ATOM 653 C CA . LYS A 1 82 ? -27.063 5.159 11.772 1.00 91.12 82 LYS A CA 1
ATOM 654 C C . LYS A 1 82 ? -25.943 6.165 11.513 1.00 91.12 82 LYS A C 1
ATOM 656 O O . LYS A 1 82 ? -25.575 6.925 12.410 1.00 91.12 82 LYS A O 1
ATOM 661 N N . ILE A 1 83 ? -25.434 6.204 10.285 1.00 93.06 83 ILE A N 1
ATOM 662 C CA . ILE A 1 83 ? -24.362 7.110 9.859 1.00 93.06 83 ILE A CA 1
ATOM 663 C C . ILE A 1 83 ? -24.941 8.083 8.825 1.00 93.06 83 ILE A C 1
ATOM 665 O O . ILE A 1 83 ? -24.763 7.884 7.626 1.00 93.06 83 ILE A O 1
ATOM 669 N N . PRO A 1 84 ? -25.654 9.145 9.249 1.00 87.19 84 PRO A N 1
ATOM 670 C CA . PRO A 1 84 ? -26.315 10.057 8.313 1.00 87.19 84 PRO A CA 1
ATOM 671 C C . PRO A 1 84 ? -25.322 10.886 7.489 1.00 87.19 84 PRO A C 1
ATOM 673 O O . PRO A 1 84 ? -25.617 11.269 6.356 1.00 87.19 84 PRO A O 1
ATOM 676 N N . HIS A 1 85 ? -24.135 11.150 8.041 1.00 92.81 85 HIS A N 1
ATOM 677 C CA . HIS A 1 85 ? -23.126 11.999 7.427 1.00 92.81 85 HIS A CA 1
ATOM 678 C C . HIS A 1 85 ? -21.747 11.350 7.457 1.00 92.81 85 HIS A C 1
ATOM 680 O O . HIS A 1 85 ? -21.350 10.717 8.435 1.00 92.81 85 HIS A O 1
ATOM 686 N N . VAL A 1 86 ? -20.999 11.569 6.382 1.00 95.88 86 VAL A N 1
ATOM 687 C CA . VAL A 1 86 ? -19.615 11.130 6.220 1.00 95.88 86 VAL A CA 1
ATOM 688 C C . VAL A 1 86 ? -18.751 12.291 5.752 1.00 95.88 86 VAL A C 1
ATOM 690 O O . VAL A 1 86 ? -19.204 13.194 5.050 1.00 95.88 86 VAL A O 1
ATOM 693 N N . ALA A 1 87 ? -17.486 12.252 6.133 1.00 95.75 87 ALA A N 1
ATOM 694 C CA . ALA A 1 87 ? -16.430 13.042 5.527 1.00 95.75 87 ALA A CA 1
ATOM 695 C C . ALA A 1 87 ? -15.696 12.193 4.479 1.00 95.75 87 ALA A C 1
ATOM 697 O O . ALA A 1 87 ? -15.927 10.985 4.368 1.00 95.75 87 ALA A O 1
ATOM 698 N N . PHE A 1 88 ? -14.807 12.815 3.706 1.00 94.88 88 PHE A N 1
ATOM 699 C CA . PHE A 1 88 ? -13.921 12.088 2.802 1.00 94.88 88 PHE A CA 1
ATOM 700 C C . PHE A 1 88 ? -12.508 12.666 2.783 1.00 94.88 88 PHE A C 1
ATOM 702 O O . PHE A 1 88 ? -12.310 13.866 2.976 1.00 94.88 88 PHE A O 1
ATOM 709 N N . ILE A 1 89 ? -11.536 11.793 2.525 1.00 92.94 89 ILE A N 1
ATOM 710 C CA . ILE A 1 89 ? -10.160 12.145 2.167 1.00 92.94 89 ILE A CA 1
ATOM 711 C C . ILE A 1 89 ? -9.922 11.652 0.743 1.00 92.94 89 ILE A C 1
ATOM 713 O O . ILE A 1 89 ? -10.305 10.533 0.403 1.00 92.94 89 ILE A O 1
ATOM 717 N N . ARG A 1 90 ? -9.286 12.473 -0.095 1.00 89.94 90 ARG A N 1
ATOM 718 C CA . ARG A 1 90 ? -8.864 12.041 -1.428 1.00 89.94 90 ARG A CA 1
ATOM 719 C C . ARG A 1 90 ? -7.557 11.257 -1.322 1.00 89.94 90 ARG A C 1
ATOM 721 O O . ARG A 1 90 ? -6.558 11.804 -0.863 1.00 89.94 90 ARG A O 1
ATOM 728 N N . VAL A 1 91 ? -7.570 9.999 -1.752 1.00 87.19 91 VAL A N 1
ATOM 729 C CA . VAL A 1 91 ? -6.389 9.130 -1.833 1.00 87.19 91 VAL A CA 1
ATOM 730 C C . VAL A 1 91 ? -6.195 8.754 -3.297 1.00 87.19 91 VAL A C 1
ATOM 732 O O . VAL A 1 91 ? -6.972 7.988 -3.863 1.00 87.19 91 VAL A O 1
ATOM 735 N N . GLY A 1 92 ? -5.189 9.355 -3.934 1.00 83.06 92 GLY A N 1
ATOM 736 C CA . GLY A 1 92 ? -5.028 9.289 -5.386 1.00 83.06 92 GLY A CA 1
ATOM 737 C C . GLY A 1 92 ? -6.246 9.872 -6.112 1.00 83.06 92 GLY A C 1
ATOM 738 O O . GLY A 1 92 ? -6.595 11.046 -5.951 1.00 83.06 92 GLY A O 1
ATOM 739 N N . GLU A 1 93 ? -6.907 9.039 -6.907 1.00 83.00 93 GLU A N 1
ATOM 740 C CA . GLU A 1 93 ? -8.110 9.404 -7.664 1.00 83.00 93 GLU A CA 1
ATOM 741 C C . GLU A 1 93 ? -9.412 9.088 -6.915 1.00 83.00 93 GLU A C 1
ATOM 743 O O . GLU A 1 93 ? -10.484 9.512 -7.341 1.00 83.00 93 GLU A O 1
ATOM 748 N N . GLU A 1 94 ? -9.337 8.395 -5.775 1.00 88.56 94 GLU A N 1
ATOM 749 C CA . GLU A 1 94 ? -10.510 7.964 -5.020 1.00 88.56 94 GLU A CA 1
ATOM 750 C C . GLU A 1 94 ? -10.858 8.943 -3.886 1.00 88.56 94 GLU A C 1
ATOM 752 O O . GLU A 1 94 ? -9.992 9.393 -3.134 1.00 88.56 94 GLU A O 1
ATOM 757 N N . ASN A 1 95 ? -12.153 9.226 -3.706 1.00 92.75 95 ASN A N 1
ATOM 758 C CA . ASN A 1 95 ? -12.666 9.811 -2.466 1.00 92.75 95 ASN A CA 1
ATOM 759 C C . ASN A 1 95 ? -12.967 8.693 -1.465 1.00 92.75 95 ASN A C 1
ATOM 761 O O . ASN A 1 95 ? -13.936 7.950 -1.619 1.00 92.75 95 ASN A O 1
ATOM 765 N N . VAL A 1 96 ? -12.159 8.595 -0.413 1.00 94.94 96 VAL A N 1
ATOM 766 C CA . VAL A 1 96 ? -12.345 7.605 0.644 1.00 94.94 96 VAL A CA 1
ATOM 767 C C . VAL A 1 96 ? -13.209 8.192 1.750 1.00 94.94 96 VAL A C 1
ATOM 769 O O . VAL A 1 96 ? -12.794 9.098 2.475 1.00 94.94 96 VAL A O 1
ATOM 772 N N . TYR A 1 97 ? -14.417 7.653 1.884 1.00 95.88 97 TYR A N 1
ATOM 773 C CA . TYR A 1 97 ? -15.404 8.108 2.857 1.00 95.88 97 TYR A CA 1
ATOM 774 C C . TYR A 1 97 ? -15.217 7.461 4.232 1.00 95.88 97 TYR A C 1
ATOM 776 O O . TYR A 1 97 ? -14.855 6.285 4.338 1.00 95.88 97 TYR A O 1
ATOM 784 N N . TYR A 1 98 ? -15.514 8.229 5.279 1.00 97.12 98 TYR A N 1
ATOM 785 C CA . TYR A 1 98 ? -15.484 7.791 6.673 1.00 97.12 98 TYR A CA 1
ATOM 786 C C . TYR A 1 98 ? -16.446 8.621 7.535 1.00 97.12 98 TYR A C 1
ATOM 788 O O . TYR A 1 98 ? -16.717 9.790 7.264 1.00 97.12 98 TYR A O 1
ATOM 796 N N . ALA A 1 99 ? -16.964 8.023 8.598 1.00 96.00 99 ALA A N 1
ATOM 797 C CA . ALA A 1 99 ? -17.725 8.693 9.638 1.00 96.00 99 ALA A CA 1
ATOM 798 C C . ALA A 1 99 ? -16.773 9.429 10.591 1.00 96.00 99 ALA A C 1
ATOM 800 O O . ALA A 1 99 ? -15.922 8.817 11.249 1.00 96.00 99 ALA A O 1
ATOM 801 N N . LYS A 1 100 ? -16.923 10.751 10.695 1.00 92.88 100 LYS A N 1
ATOM 802 C CA . LYS A 1 100 ? -16.161 11.556 11.653 1.00 92.88 100 LYS A CA 1
ATOM 803 C C . LYS A 1 100 ? -16.734 11.347 13.058 1.00 92.88 100 LYS A C 1
ATOM 805 O O . LYS A 1 100 ? -17.929 11.530 13.271 1.00 92.88 100 LYS A O 1
ATOM 810 N N . ARG A 1 101 ? -15.885 10.987 14.025 1.00 88.12 101 ARG A N 1
ATOM 811 C CA . ARG A 1 101 ? -16.278 10.817 15.433 1.00 88.12 101 ARG A CA 1
ATOM 812 C C . ARG A 1 101 ? -15.131 11.175 16.373 1.00 88.12 101 ARG A C 1
ATOM 814 O O . ARG A 1 101 ? -13.987 10.792 16.136 1.00 88.12 101 ARG A O 1
ATOM 821 N N . GLY A 1 102 ? -15.452 11.872 17.462 1.00 86.56 102 GLY A N 1
ATOM 822 C CA . GLY A 1 102 ? -14.500 12.173 18.529 1.00 86.56 102 GLY A CA 1
ATOM 823 C C . GLY A 1 102 ? -13.337 13.065 18.083 1.00 86.56 102 GLY A C 1
ATOM 824 O O . GLY A 1 102 ? -13.453 13.863 17.152 1.00 86.56 102 GLY A O 1
ATOM 825 N N . LYS A 1 103 ? -12.200 12.936 18.776 1.00 92.25 103 LYS A N 1
ATOM 826 C CA . LYS A 1 103 ? -10.998 13.769 18.576 1.00 92.25 103 LYS A CA 1
ATOM 827 C C . LYS A 1 103 ? -9.917 13.086 17.727 1.00 92.25 103 LYS A C 1
ATOM 829 O O . LYS A 1 103 ? -8.785 13.562 17.683 1.00 92.25 103 LYS A O 1
ATOM 834 N N . VAL A 1 104 ? -10.249 11.964 17.095 1.00 95.12 104 VAL A N 1
ATOM 835 C CA . VAL A 1 104 ? -9.323 11.146 16.305 1.00 95.12 104 VAL A CA 1
ATOM 836 C C . VAL A 1 104 ? -8.946 11.858 15.000 1.00 95.12 104 VAL A C 1
ATOM 838 O O . VAL A 1 104 ? -9.787 12.520 14.381 1.00 95.12 104 VAL A O 1
ATOM 841 N N . GLU A 1 105 ? -7.680 11.719 14.593 1.00 94.44 105 GLU A N 1
ATOM 842 C CA . GLU A 1 105 ? -7.196 12.185 13.290 1.00 94.44 105 GLU A CA 1
ATOM 843 C C . GLU A 1 105 ? -7.977 11.543 12.132 1.00 94.44 105 GLU A C 1
ATOM 845 O O . GLU A 1 105 ? -8.321 10.358 12.176 1.00 94.44 105 GLU A O 1
ATOM 850 N N . ASP A 1 106 ? -8.249 12.326 11.088 1.00 94.12 106 ASP A N 1
ATOM 851 C CA . ASP A 1 106 ? -9.082 11.898 9.959 1.00 94.12 106 ASP A CA 1
ATOM 852 C C . ASP A 1 106 ? -8.482 10.699 9.232 1.00 94.12 106 ASP A C 1
ATOM 854 O O . ASP A 1 106 ? -9.197 9.761 8.891 1.00 94.12 106 ASP A O 1
ATOM 858 N N . GLU A 1 107 ? -7.160 10.682 9.064 1.00 94.62 107 GLU A N 1
ATOM 859 C CA . GLU A 1 107 ? -6.448 9.598 8.400 1.00 94.62 107 GLU A CA 1
ATOM 860 C C . GLU A 1 107 ? -6.589 8.279 9.164 1.00 94.62 107 GLU A C 1
ATOM 862 O O . GLU A 1 107 ? -6.727 7.227 8.542 1.00 94.62 107 GLU A O 1
ATOM 867 N N . LEU A 1 108 ? -6.613 8.312 10.503 1.00 96.12 108 LEU A N 1
ATOM 868 C CA . LEU A 1 108 ? -6.810 7.109 11.315 1.00 96.12 108 LEU A CA 1
ATOM 869 C C . LEU A 1 108 ? -8.245 6.590 11.202 1.00 96.12 108 LEU A C 1
ATOM 871 O O . LEU A 1 108 ? -8.437 5.394 10.994 1.00 96.12 108 LEU A O 1
ATOM 875 N N . LEU A 1 109 ? -9.250 7.467 11.310 1.00 96.62 109 LEU A N 1
ATOM 876 C CA . LEU A 1 109 ? -10.651 7.063 11.133 1.00 96.62 109 LEU A CA 1
ATOM 877 C C . LEU A 1 109 ? -10.888 6.505 9.731 1.00 96.62 109 LEU A C 1
ATOM 879 O O . LEU A 1 109 ? -11.477 5.436 9.593 1.00 96.62 109 LEU A O 1
ATOM 883 N N . MET A 1 110 ? -10.385 7.195 8.708 1.00 96.19 110 MET A N 1
ATOM 884 C CA . MET A 1 110 ? -10.470 6.760 7.322 1.00 96.19 110 MET A CA 1
ATOM 885 C C . MET A 1 110 ? -9.840 5.382 7.138 1.00 96.19 110 MET A C 1
ATOM 887 O O . MET A 1 110 ? -10.501 4.483 6.629 1.00 96.19 110 MET A O 1
ATOM 891 N N . SER A 1 111 ? -8.623 5.170 7.632 1.00 96.00 111 SER A N 1
ATOM 892 C CA . SER A 1 111 ? -7.921 3.895 7.458 1.00 96.00 111 SER A CA 1
ATOM 893 C C . SER A 1 111 ? -8.619 2.729 8.161 1.00 96.00 111 SER A C 1
ATOM 895 O O . SER A 1 111 ? -8.723 1.647 7.592 1.00 96.00 111 SER A O 1
ATOM 897 N N . ILE A 1 112 ? -9.115 2.930 9.388 1.00 97.12 112 ILE A N 1
ATOM 898 C CA . ILE A 1 112 ? -9.747 1.856 10.172 1.00 97.12 112 ILE A CA 1
ATOM 899 C C . ILE A 1 112 ? -11.163 1.547 9.678 1.00 97.12 112 ILE A C 1
ATOM 901 O O . ILE A 1 112 ? -11.556 0.388 9.624 1.00 97.12 112 ILE A O 1
ATOM 905 N N . GLN A 1 113 ? -11.933 2.551 9.262 1.00 97.38 113 GLN A N 1
ATOM 906 C CA . GLN A 1 113 ? -13.281 2.328 8.719 1.00 97.38 113 GLN A CA 1
ATOM 907 C C . GLN A 1 113 ? -13.272 1.786 7.283 1.00 97.38 113 GLN A C 1
ATOM 909 O O . GLN A 1 113 ? -14.308 1.370 6.770 1.00 97.38 113 GLN A O 1
ATOM 914 N N . ASN A 1 114 ? -12.106 1.790 6.638 1.00 96.38 114 ASN A N 1
ATOM 915 C CA . ASN A 1 114 ? -11.854 1.210 5.323 1.00 96.38 114 ASN A CA 1
ATOM 916 C C . ASN A 1 114 ? -10.875 0.026 5.424 1.00 96.38 114 ASN A C 1
ATOM 918 O O . ASN A 1 114 ? -10.056 -0.184 4.531 1.00 96.38 114 ASN A O 1
ATOM 922 N N . TRP A 1 115 ? -10.921 -0.723 6.532 1.00 95.69 115 TRP A N 1
ATOM 923 C CA . TRP A 1 115 ? -9.984 -1.819 6.803 1.00 95.69 115 TRP A CA 1
ATOM 924 C C . TRP A 1 115 ? -10.029 -2.948 5.760 1.00 95.69 115 TRP A C 1
ATOM 926 O O . TRP A 1 115 ? -9.054 -3.674 5.577 1.00 95.69 115 TRP A O 1
ATOM 936 N N . ASP A 1 116 ? -11.153 -3.067 5.051 1.00 93.31 116 ASP A N 1
ATOM 937 C CA . ASP A 1 116 ? -11.375 -3.964 3.918 1.00 93.31 116 ASP A CA 1
ATOM 938 C C . ASP A 1 116 ? -10.514 -3.633 2.687 1.00 93.31 116 ASP A C 1
ATOM 940 O O . ASP A 1 116 ? -10.414 -4.451 1.776 1.00 93.31 116 ASP A O 1
ATOM 944 N N . LYS A 1 117 ? -9.870 -2.459 2.656 1.00 93.62 117 LYS A N 1
ATOM 945 C CA . LYS A 1 117 ? -9.004 -2.008 1.563 1.00 93.62 117 LYS A CA 1
ATOM 946 C C . LYS A 1 117 ? -7.522 -2.093 1.956 1.00 93.62 117 LYS A C 1
ATOM 948 O O . LYS A 1 117 ? -7.036 -1.248 2.721 1.00 93.62 117 LYS A O 1
ATOM 953 N N . PRO A 1 118 ? -6.754 -3.058 1.411 1.00 92.94 118 PRO A N 1
ATOM 954 C CA . PRO A 1 118 ? -5.365 -3.285 1.821 1.00 92.94 118 PRO A CA 1
ATOM 955 C C . PRO A 1 118 ? -4.438 -2.088 1.583 1.00 92.94 118 PRO A C 1
ATOM 957 O O . PRO A 1 118 ? -3.508 -1.867 2.358 1.00 92.94 118 PRO A O 1
ATOM 960 N N . ASN A 1 119 ? -4.704 -1.290 0.552 1.00 89.25 119 ASN A N 1
ATOM 961 C CA . ASN A 1 119 ? -3.924 -0.101 0.212 1.00 89.25 119 ASN A CA 1
ATOM 962 C C . ASN A 1 119 ? -4.148 1.082 1.176 1.00 89.25 119 ASN A C 1
ATOM 964 O O . ASN A 1 119 ? -3.336 2.001 1.222 1.00 89.25 119 ASN A O 1
ATOM 968 N N . LEU A 1 120 ? -5.237 1.078 1.955 1.00 92.81 120 LEU A N 1
ATOM 969 C CA . LEU A 1 120 ? -5.575 2.181 2.862 1.00 92.81 120 LEU A CA 1
ATOM 970 C C . LEU A 1 120 ? -5.155 1.909 4.302 1.00 92.81 120 LEU A C 1
ATOM 972 O O . LEU A 1 120 ? -4.674 2.801 4.996 1.00 92.81 120 LEU A O 1
ATOM 976 N N . ARG A 1 121 ? -5.296 0.669 4.768 1.00 92.88 121 ARG A N 1
ATOM 977 C CA . ARG A 1 121 ? -5.084 0.328 6.181 1.00 92.88 121 ARG A CA 1
ATOM 978 C C . ARG A 1 121 ? -3.664 0.585 6.702 1.00 92.88 121 ARG A C 1
ATOM 980 O O . ARG A 1 121 ? -3.496 0.842 7.892 1.00 92.88 121 ARG A O 1
ATOM 987 N N . LEU A 1 122 ? -2.644 0.597 5.838 1.00 92.12 122 LEU A N 1
ATOM 988 C CA . LEU A 1 122 ? -1.272 0.939 6.242 1.00 92.12 122 LEU A CA 1
ATOM 989 C C . LEU A 1 122 ? -1.102 2.401 6.655 1.00 92.12 122 LEU A C 1
ATOM 991 O O . LEU A 1 122 ? -0.208 2.707 7.446 1.00 92.12 122 LEU A O 1
ATOM 995 N N . ILE A 1 123 ? -1.975 3.297 6.189 1.00 92.38 123 ILE A N 1
ATOM 996 C CA . ILE A 1 123 ? -1.973 4.702 6.607 1.00 92.38 123 ILE A CA 1
ATOM 997 C C . ILE A 1 123 ? -2.183 4.793 8.130 1.00 92.38 123 ILE A C 1
ATOM 999 O O . ILE A 1 123 ? -1.512 5.590 8.790 1.00 92.38 123 ILE A O 1
ATOM 1003 N N . ALA A 1 124 ? -2.983 3.890 8.720 1.00 94.62 124 ALA A N 1
ATOM 1004 C CA . ALA A 1 124 ? -3.167 3.798 10.173 1.00 94.62 124 ALA A CA 1
ATOM 1005 C C . ALA A 1 124 ? -1.859 3.534 10.939 1.00 94.62 124 ALA A C 1
ATOM 1007 O O . ALA A 1 124 ? -1.722 3.917 12.104 1.00 94.62 124 ALA A O 1
ATOM 1008 N N . TYR A 1 125 ? -0.891 2.889 10.285 1.00 93.69 125 TYR A N 1
ATOM 1009 C CA . TYR A 1 125 ? 0.358 2.452 10.892 1.00 93.69 125 TYR A CA 1
ATOM 1010 C C . TYR A 1 125 ? 1.557 3.326 10.554 1.00 93.69 125 TYR A C 1
ATOM 1012 O O . TYR A 1 125 ? 2.570 3.185 11.227 1.00 93.69 125 TYR A O 1
ATOM 1020 N N . GLN A 1 126 ? 1.478 4.256 9.598 1.00 90.81 126 GLN A N 1
ATOM 1021 C CA . GLN A 1 126 ? 2.645 5.028 9.139 1.00 90.81 126 GLN A CA 1
ATOM 1022 C C . GLN A 1 126 ? 3.449 5.670 10.282 1.00 90.81 126 GLN A C 1
ATOM 1024 O O . GLN A 1 126 ? 4.672 5.534 10.341 1.00 90.81 126 GLN A O 1
ATOM 1029 N N . LYS A 1 127 ? 2.772 6.328 11.236 1.00 91.69 127 LYS A N 1
ATOM 1030 C CA . LYS A 1 127 ? 3.435 6.943 12.403 1.00 91.69 127 LYS A CA 1
ATOM 1031 C C . LYS A 1 127 ? 4.098 5.891 13.302 1.00 91.69 127 LYS A C 1
ATOM 1033 O O . LYS A 1 127 ? 5.207 6.112 13.788 1.00 91.69 127 LYS A O 1
ATOM 1038 N N . ILE A 1 128 ? 3.423 4.760 13.524 1.00 92.12 128 ILE A N 1
ATOM 1039 C CA . ILE A 1 128 ? 3.917 3.650 14.351 1.00 92.12 128 ILE A CA 1
ATOM 1040 C C . ILE A 1 128 ? 5.131 3.011 13.677 1.00 92.12 128 ILE A C 1
ATOM 1042 O O . ILE A 1 128 ? 6.180 2.913 14.307 1.00 92.12 128 ILE A O 1
ATOM 1046 N N . ALA A 1 129 ? 5.009 2.652 12.400 1.00 92.81 129 ALA A N 1
ATOM 1047 C CA . ALA A 1 129 ? 6.047 2.018 11.604 1.00 92.81 129 ALA A CA 1
ATOM 1048 C C . ALA A 1 129 ? 7.308 2.884 11.542 1.00 92.81 129 ALA A C 1
ATOM 1050 O O . ALA A 1 129 ? 8.389 2.413 11.886 1.00 92.81 129 ALA A O 1
ATOM 1051 N N . LYS A 1 130 ? 7.159 4.189 11.272 1.00 92.94 130 LYS A N 1
ATOM 1052 C CA . LYS A 1 130 ? 8.271 5.148 11.307 1.00 92.94 130 LYS A CA 1
ATOM 1053 C C . LYS A 1 130 ? 8.939 5.215 12.682 1.00 92.94 130 LYS A C 1
ATOM 1055 O O . LYS A 1 130 ? 10.154 5.090 12.789 1.00 92.94 130 LYS A O 1
ATOM 1060 N N . LYS A 1 131 ? 8.156 5.407 13.751 1.00 91.56 131 LYS A N 1
ATOM 1061 C CA . LYS A 1 131 ? 8.684 5.565 15.120 1.00 91.56 131 LYS A CA 1
ATOM 1062 C C . LYS A 1 131 ? 9.363 4.296 15.634 1.00 91.56 131 LYS A C 1
ATOM 1064 O O . LYS A 1 131 ? 10.308 4.378 16.413 1.00 91.56 131 LYS A O 1
ATOM 1069 N N . LYS A 1 132 ? 8.840 3.132 15.256 1.00 90.12 132 LYS A N 1
ATOM 1070 C CA . LYS A 1 132 ? 9.300 1.821 15.719 1.00 90.12 132 LYS A CA 1
ATOM 1071 C C . LYS A 1 132 ? 10.243 1.127 14.740 1.00 90.12 132 LYS A C 1
ATOM 1073 O O . LYS A 1 132 ? 10.689 0.034 15.056 1.00 90.12 132 LYS A O 1
ATOM 1078 N N . LYS A 1 133 ? 10.575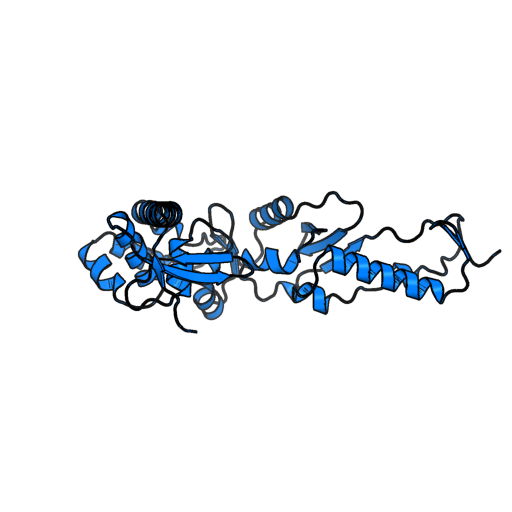 1.776 13.615 1.00 90.75 133 LYS A N 1
ATOM 1079 C CA . LYS A 1 133 ? 11.412 1.226 12.539 1.00 90.75 133 LYS A CA 1
ATOM 1080 C C . LYS A 1 133 ? 10.908 -0.149 12.077 1.00 90.75 133 LYS A C 1
ATOM 1082 O O . LYS A 1 133 ? 11.686 -1.083 11.930 1.00 90.75 133 LYS A O 1
ATOM 1087 N N . LEU A 1 134 ? 9.590 -0.267 11.918 1.00 91.88 134 LEU A N 1
ATOM 1088 C CA . LEU A 1 134 ? 8.940 -1.494 11.461 1.00 91.88 134 LEU A CA 1
ATOM 1089 C C . LEU A 1 134 ? 8.733 -1.433 9.957 1.00 91.88 134 LEU A C 1
ATOM 1091 O O . LEU A 1 134 ? 8.361 -0.386 9.426 1.00 91.88 134 LEU A O 1
ATOM 1095 N N . ASN A 1 135 ? 8.890 -2.584 9.324 1.00 94.00 135 ASN A N 1
ATOM 1096 C CA . ASN A 1 135 ? 8.526 -2.825 7.941 1.00 94.00 135 ASN A CA 1
ATOM 1097 C C . ASN A 1 135 ? 7.187 -3.565 7.931 1.00 94.00 135 ASN A C 1
ATOM 1099 O O . ASN A 1 135 ? 7.014 -4.540 8.664 1.00 94.00 135 ASN A O 1
ATOM 1103 N N . LEU A 1 136 ? 6.224 -3.064 7.159 1.00 95.62 136 LEU A N 1
ATOM 1104 C CA . LEU A 1 136 ? 4.858 -3.590 7.128 1.00 95.62 136 LEU A CA 1
ATOM 1105 C C . LEU A 1 136 ? 4.435 -3.890 5.697 1.00 95.62 136 LEU A C 1
ATOM 1107 O O . LEU A 1 136 ? 4.658 -3.072 4.810 1.00 95.62 136 LEU A O 1
ATOM 1111 N N . PHE A 1 137 ? 3.755 -5.013 5.502 1.00 95.88 137 PHE A N 1
ATOM 1112 C CA . PHE A 1 137 ? 3.327 -5.520 4.202 1.00 95.88 137 PHE A CA 1
ATOM 1113 C C . PHE A 1 137 ? 1.850 -5.898 4.256 1.00 95.88 137 PHE A C 1
ATOM 1115 O O . PHE A 1 137 ? 1.408 -6.580 5.174 1.00 95.88 137 PHE A O 1
ATOM 1122 N N . SER A 1 138 ? 1.060 -5.418 3.305 1.00 96.69 138 SER A N 1
ATOM 1123 C CA . SER A 1 138 ? -0.398 -5.444 3.358 1.00 96.69 138 SER A CA 1
ATOM 1124 C C . SER A 1 138 ? -0.976 -6.370 2.288 1.00 96.69 138 SER A C 1
ATOM 1126 O O . SER A 1 138 ? -1.013 -6.007 1.116 1.00 96.69 138 SER A O 1
ATOM 1128 N N . LEU A 1 139 ? -1.465 -7.541 2.703 1.00 95.50 139 LEU A N 1
ATOM 1129 C CA . LEU A 1 139 ? -2.165 -8.518 1.858 1.00 95.50 139 LEU A CA 1
ATOM 1130 C C . LEU A 1 139 ? -3.698 -8.363 1.916 1.00 95.50 139 LEU A C 1
ATOM 1132 O O . LEU A 1 139 ? -4.207 -7.678 2.792 1.00 95.50 139 LEU A O 1
ATOM 1136 N N . PRO A 1 140 ? -4.491 -8.978 1.028 1.00 93.25 140 PRO A N 1
ATOM 1137 C CA . PRO A 1 140 ? -5.955 -8.854 1.065 1.00 93.25 140 PRO A CA 1
ATOM 1138 C C . PRO A 1 140 ? -6.614 -9.095 2.439 1.00 93.25 140 PRO A C 1
ATOM 1140 O O . PRO A 1 140 ? -7.555 -8.399 2.813 1.00 93.25 140 PRO A O 1
ATOM 1143 N N . ASP A 1 141 ? -6.088 -10.029 3.220 1.00 91.75 141 ASP A N 1
ATOM 1144 C CA . ASP A 1 141 ? -6.668 -10.547 4.459 1.00 91.75 141 ASP A CA 1
ATOM 1145 C C . ASP A 1 141 ? -5.914 -10.120 5.730 1.00 91.75 141 ASP A C 1
ATOM 1147 O O . ASP A 1 141 ? -6.556 -9.849 6.748 1.00 91.75 141 ASP A O 1
ATOM 1151 N N . LYS A 1 142 ? -4.585 -9.960 5.659 1.00 93.75 142 LYS A N 1
ATOM 1152 C CA . LYS A 1 142 ? -3.714 -9.682 6.821 1.00 93.75 142 LYS A CA 1
ATOM 1153 C C . LYS A 1 142 ? -2.595 -8.685 6.535 1.00 93.75 142 LYS A C 1
ATOM 1155 O O . LYS A 1 142 ? -2.216 -8.482 5.381 1.00 93.75 142 LYS A O 1
ATOM 1160 N N . ILE A 1 143 ? -2.046 -8.078 7.587 1.00 95.38 143 ILE A N 1
ATOM 1161 C CA . ILE A 1 143 ? -0.802 -7.296 7.519 1.00 95.38 143 ILE A CA 1
ATOM 1162 C C . ILE A 1 143 ? 0.314 -8.139 8.123 1.00 95.38 143 ILE A C 1
ATOM 1164 O O . ILE A 1 143 ? 0.132 -8.699 9.196 1.00 95.38 143 ILE A O 1
ATOM 1168 N N . ILE A 1 144 ? 1.472 -8.172 7.477 1.00 94.56 144 ILE A N 1
ATOM 1169 C CA . ILE A 1 144 ? 2.676 -8.823 7.990 1.00 94.56 144 ILE A CA 1
ATOM 1170 C C . ILE A 1 144 ? 3.667 -7.753 8.430 1.00 94.56 144 ILE A C 1
ATOM 1172 O O . ILE A 1 144 ? 3.859 -6.746 7.748 1.00 94.56 144 ILE A O 1
ATOM 1176 N N . CYS A 1 145 ? 4.322 -7.987 9.557 1.00 93.25 145 CYS A N 1
ATOM 1177 C CA . CYS A 1 145 ? 5.496 -7.256 10.000 1.00 93.25 145 CYS A CA 1
ATOM 1178 C C . CYS A 1 145 ? 6.710 -8.186 9.906 1.00 93.25 145 CYS A C 1
ATOM 1180 O O . CYS A 1 145 ? 6.755 -9.227 10.559 1.00 93.25 145 CYS A O 1
ATOM 1182 N N . SER A 1 146 ? 7.698 -7.820 9.097 1.00 91.62 146 SER A N 1
ATOM 1183 C CA . SER A 1 146 ? 8.916 -8.617 8.902 1.00 91.62 146 SER A CA 1
ATOM 1184 C C . SER A 1 146 ? 10.068 -7.716 8.483 1.00 91.62 146 SER A C 1
ATOM 1186 O O . SER A 1 146 ? 9.834 -6.675 7.876 1.00 91.62 146 SER A O 1
ATOM 1188 N N . LYS A 1 147 ? 11.312 -8.082 8.807 1.00 90.00 147 LYS A N 1
ATOM 1189 C CA . LYS A 1 147 ? 12.502 -7.321 8.391 1.00 90.00 147 LYS A CA 1
ATOM 1190 C C . LYS A 1 147 ? 12.630 -7.190 6.872 1.00 90.00 147 LYS A C 1
ATOM 1192 O O . LYS A 1 147 ? 13.002 -6.114 6.413 1.00 90.00 147 LYS A O 1
ATOM 1197 N N . SER A 1 148 ? 12.304 -8.238 6.125 1.00 90.12 148 SER A N 1
ATOM 1198 C CA . SER A 1 148 ? 12.382 -8.318 4.662 1.00 90.12 148 SER A CA 1
ATOM 1199 C C . SER A 1 148 ? 10.989 -8.556 4.060 1.00 90.12 148 SER A C 1
ATOM 1201 O O . SER A 1 148 ? 10.071 -8.942 4.788 1.00 90.12 148 SER A O 1
ATOM 1203 N N . PRO A 1 149 ? 10.777 -8.297 2.754 1.00 91.81 149 PRO A N 1
ATOM 1204 C CA . PRO A 1 149 ? 9.511 -8.620 2.099 1.00 91.81 149 PRO A CA 1
ATOM 1205 C C . PRO A 1 149 ? 9.208 -10.128 2.174 1.00 91.81 149 PRO A C 1
ATOM 1207 O O . PRO A 1 149 ? 9.998 -10.927 1.668 1.00 91.81 149 PRO A O 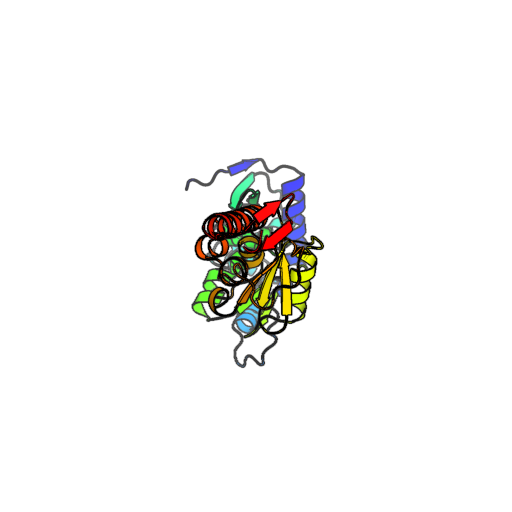1
ATOM 1210 N N . PRO A 1 150 ? 8.065 -10.537 2.756 1.00 92.81 150 PRO A N 1
ATOM 1211 C CA . PRO A 1 150 ? 7.658 -11.938 2.784 1.00 92.81 150 PRO A CA 1
ATOM 1212 C C . PRO A 1 150 ? 7.389 -12.474 1.377 1.00 92.81 150 PRO A C 1
ATOM 1214 O O . PRO A 1 150 ? 6.845 -11.761 0.530 1.00 92.81 150 PRO A O 1
ATOM 1217 N N . GLU A 1 151 ? 7.676 -13.753 1.136 1.00 93.00 151 GLU A N 1
ATOM 1218 C CA . GLU A 1 151 ? 7.422 -14.379 -0.168 1.00 93.00 151 GLU A CA 1
ATOM 1219 C C . GLU A 1 151 ? 5.944 -14.286 -0.575 1.00 93.00 151 GLU A C 1
ATOM 1221 O O . GLU A 1 151 ? 5.632 -13.914 -1.706 1.00 93.00 151 GLU A O 1
ATOM 1226 N N . GLU A 1 152 ? 5.019 -14.532 0.360 1.00 94.81 152 GLU A N 1
ATOM 1227 C CA . GLU A 1 152 ? 3.580 -14.410 0.100 1.00 94.81 152 GLU A CA 1
ATOM 1228 C C . GLU A 1 152 ? 3.171 -12.994 -0.332 1.00 94.81 152 GLU A C 1
ATOM 1230 O O . GLU A 1 152 ? 2.271 -12.824 -1.158 1.00 94.81 152 GLU A O 1
ATOM 1235 N N . PHE A 1 153 ? 3.871 -11.972 0.167 1.00 95.31 153 PHE A N 1
ATOM 1236 C CA . PHE A 1 153 ? 3.632 -10.591 -0.222 1.00 95.31 153 PHE A CA 1
ATOM 1237 C C . PHE A 1 153 ? 4.121 -10.312 -1.645 1.00 95.31 153 PHE A C 1
ATOM 1239 O O . PHE A 1 153 ? 3.400 -9.698 -2.432 1.00 95.31 153 PHE A O 1
ATOM 1246 N N . ILE A 1 154 ? 5.312 -10.794 -2.008 1.00 95.06 154 ILE A N 1
ATOM 1247 C CA . ILE A 1 154 ? 5.818 -10.630 -3.374 1.00 95.06 154 ILE A CA 1
ATOM 1248 C C . ILE A 1 154 ? 4.940 -11.385 -4.377 1.00 95.06 154 ILE A C 1
ATOM 1250 O O . ILE A 1 154 ? 4.568 -10.814 -5.401 1.00 95.06 154 ILE A O 1
ATOM 1254 N N . ASN A 1 155 ? 4.513 -12.607 -4.049 1.00 95.00 155 ASN A N 1
ATOM 1255 C CA . ASN A 1 155 ? 3.584 -13.383 -4.875 1.00 95.00 155 ASN A CA 1
ATOM 1256 C C . ASN A 1 155 ? 2.251 -12.641 -5.081 1.00 95.00 155 ASN A C 1
ATOM 1258 O O . ASN A 1 155 ? 1.678 -12.664 -6.173 1.00 95.00 155 ASN A O 1
ATOM 1262 N N . PHE A 1 156 ? 1.754 -11.955 -4.048 1.00 95.50 156 PHE A N 1
ATOM 1263 C CA . PHE A 1 156 ? 0.586 -11.084 -4.165 1.00 95.50 156 PHE A CA 1
ATOM 1264 C C . PHE A 1 156 ? 0.824 -9.934 -5.158 1.00 95.50 156 PHE A C 1
ATOM 1266 O O . PHE A 1 156 ? -0.024 -9.703 -6.022 1.00 95.50 156 PHE A O 1
ATOM 1273 N N . LEU A 1 157 ? 1.969 -9.245 -5.084 1.00 95.69 157 LEU A N 1
ATOM 1274 C CA . LEU A 1 157 ? 2.303 -8.168 -6.023 1.00 95.69 157 LEU A CA 1
ATOM 1275 C C . LEU A 1 157 ? 2.441 -8.688 -7.461 1.00 95.69 157 LEU A C 1
ATOM 1277 O O . LEU A 1 157 ? 1.873 -8.087 -8.368 1.00 95.69 157 LEU A O 1
ATOM 1281 N N . GLN A 1 158 ? 3.114 -9.823 -7.672 1.00 94.88 158 GLN A N 1
ATOM 1282 C CA . GLN A 1 158 ? 3.256 -10.448 -8.994 1.00 94.88 158 GLN A CA 1
ATOM 1283 C C . GLN A 1 158 ? 1.899 -10.757 -9.634 1.00 94.88 158 GLN A C 1
ATOM 1285 O O . GLN A 1 158 ? 1.679 -10.430 -10.796 1.00 94.88 158 GLN A O 1
ATOM 1290 N N . LYS A 1 159 ? 0.964 -11.338 -8.870 1.00 94.62 159 LYS A N 1
ATOM 1291 C CA . LYS A 1 159 ? -0.397 -11.617 -9.355 1.00 94.62 159 LYS A CA 1
ATOM 1292 C C . LYS A 1 159 ? -1.179 -10.338 -9.636 1.00 94.62 159 LYS A C 1
ATOM 1294 O O . LYS A 1 159 ? -1.931 -10.272 -10.601 1.00 94.62 159 LYS A O 1
ATOM 1299 N N . LYS A 1 160 ? -1.031 -9.330 -8.774 1.00 94.00 160 LYS A N 1
ATOM 1300 C CA . LYS A 1 160 ? -1.772 -8.072 -8.879 1.00 94.00 160 LYS A CA 1
ATOM 1301 C C . LYS A 1 160 ? -1.337 -7.229 -10.080 1.00 94.00 160 LYS A C 1
ATOM 1303 O O . LYS A 1 160 ? -2.186 -6.581 -10.684 1.00 94.00 160 LYS A O 1
ATOM 1308 N N . PHE A 1 161 ? -0.042 -7.207 -10.374 1.00 93.50 161 PHE A N 1
ATOM 1309 C CA . PHE A 1 161 ? 0.562 -6.381 -11.421 1.00 93.50 161 PHE A CA 1
ATOM 1310 C C . PHE A 1 161 ? 1.011 -7.209 -12.629 1.00 93.50 161 PHE A C 1
ATOM 1312 O O . PHE A 1 161 ? 1.928 -6.802 -13.332 1.00 93.50 161 PHE A O 1
ATOM 1319 N N . LEU A 1 162 ? 0.384 -8.370 -12.849 1.00 89.56 162 LEU A N 1
ATOM 1320 C CA . LEU A 1 162 ? 0.731 -9.291 -13.926 1.00 89.56 162 LEU A CA 1
ATOM 1321 C C . LEU A 1 162 ? 0.812 -8.562 -15.275 1.00 89.56 162 LEU A C 1
ATOM 1323 O O . LEU A 1 162 ? -0.084 -7.805 -15.646 1.00 89.56 162 LEU A O 1
ATOM 1327 N N . CYS A 1 163 ? 1.896 -8.819 -15.999 1.00 92.81 163 CYS A N 1
ATOM 1328 C CA . CYS A 1 163 ? 2.145 -8.278 -17.322 1.00 92.81 163 CYS A CA 1
ATOM 1329 C C . CYS A 1 163 ? 2.653 -9.392 -18.241 1.00 92.81 163 CYS A C 1
ATOM 1331 O O . CYS A 1 163 ? 3.795 -9.846 -18.108 1.00 92.81 163 CYS A O 1
ATOM 1333 N N . ASP A 1 164 ? 1.806 -9.782 -19.191 1.00 92.12 164 ASP A N 1
ATOM 1334 C CA . ASP A 1 164 ? 2.106 -10.812 -20.192 1.00 92.12 164 ASP A CA 1
ATOM 1335 C C . ASP A 1 164 ? 2.583 -10.220 -21.527 1.00 92.12 164 ASP A C 1
ATOM 1337 O O . ASP A 1 164 ? 2.942 -10.946 -22.454 1.00 92.12 164 ASP A O 1
ATOM 1341 N N . GLU A 1 165 ? 2.656 -8.890 -21.615 1.00 93.62 165 GLU A N 1
ATOM 1342 C CA . GLU A 1 165 ? 3.130 -8.185 -22.799 1.00 93.62 165 GLU A CA 1
ATOM 1343 C C . GLU A 1 165 ? 4.604 -8.475 -23.091 1.00 93.62 165 GLU A C 1
ATOM 1345 O O . GLU A 1 165 ? 5.432 -8.669 -22.193 1.00 93.62 165 GLU A O 1
ATOM 1350 N N . LYS A 1 166 ? 4.965 -8.446 -24.378 1.00 92.31 166 LYS A N 1
ATOM 1351 C CA . LYS A 1 166 ? 6.361 -8.628 -24.819 1.00 92.31 166 LYS A CA 1
ATOM 1352 C C . LYS A 1 166 ? 7.287 -7.540 -24.281 1.00 92.31 166 LYS A C 1
ATOM 1354 O O . LYS A 1 166 ? 8.483 -7.768 -24.124 1.00 92.31 166 LYS A O 1
ATOM 1359 N N . GLU A 1 167 ? 6.731 -6.368 -24.010 1.00 94.94 167 GLU A N 1
ATOM 1360 C CA . GLU A 1 167 ? 7.460 -5.203 -23.540 1.00 94.94 167 GLU A CA 1
ATOM 1361 C C . GLU A 1 167 ? 7.033 -4.861 -22.128 1.00 94.94 167 GLU A C 1
ATOM 1363 O O . GLU A 1 167 ? 5.849 -4.730 -21.831 1.00 94.94 167 GLU A O 1
ATOM 1368 N N . TYR A 1 168 ? 8.013 -4.746 -21.248 1.00 96.75 168 TYR A N 1
ATOM 1369 C CA . TYR A 1 168 ? 7.758 -4.641 -19.828 1.00 96.75 168 TYR A CA 1
ATOM 1370 C C . TYR A 1 168 ? 8.949 -4.047 -19.094 1.00 96.75 168 TYR A C 1
ATOM 1372 O O . TYR A 1 168 ? 10.102 -4.077 -19.535 1.00 96.75 168 TYR A O 1
ATOM 1380 N N . ILE A 1 169 ? 8.646 -3.530 -17.918 1.00 96.31 169 ILE A N 1
ATOM 1381 C CA . ILE A 1 169 ? 9.613 -3.145 -16.908 1.00 96.31 169 ILE A CA 1
ATOM 1382 C C . ILE A 1 169 ? 9.715 -4.324 -15.940 1.00 96.31 169 ILE A C 1
ATOM 1384 O O . ILE A 1 169 ? 8.707 -4.820 -15.438 1.00 96.31 169 ILE A O 1
ATOM 1388 N N . LEU A 1 170 ? 10.930 -4.797 -15.703 1.00 95.75 170 LEU A N 1
ATOM 1389 C CA . LEU A 1 170 ? 11.240 -5.848 -14.748 1.00 95.75 170 LEU A CA 1
ATOM 1390 C C . LEU A 1 170 ? 11.770 -5.202 -13.472 1.00 95.75 170 LEU A C 1
ATOM 1392 O O . LEU A 1 170 ? 12.838 -4.592 -13.492 1.00 95.75 170 LEU A O 1
ATOM 1396 N N . ILE A 1 171 ? 11.025 -5.336 -12.379 1.00 95.75 171 ILE A N 1
ATOM 1397 C CA . ILE A 1 171 ? 11.437 -4.905 -11.044 1.00 95.75 171 ILE A CA 1
ATOM 1398 C C . ILE A 1 171 ? 11.853 -6.153 -10.277 1.00 95.75 171 ILE A C 1
ATOM 1400 O O . ILE A 1 171 ? 11.022 -7.008 -9.977 1.00 95.75 171 ILE A O 1
ATOM 1404 N N . LYS A 1 172 ? 13.134 -6.257 -9.949 1.00 95.06 172 LYS A N 1
ATOM 1405 C CA . LYS A 1 172 ? 13.664 -7.316 -9.100 1.00 95.06 172 LYS A CA 1
ATOM 1406 C C . LYS A 1 172 ? 13.735 -6.812 -7.665 1.00 95.06 172 LYS A C 1
ATOM 1408 O O . LYS A 1 172 ? 14.307 -5.754 -7.416 1.00 95.06 172 LYS A O 1
ATOM 1413 N N . TRP A 1 173 ? 13.147 -7.555 -6.732 1.00 94.06 173 TRP A N 1
ATOM 1414 C CA . TRP A 1 173 ? 13.195 -7.264 -5.300 1.00 94.06 173 TRP A CA 1
ATOM 1415 C C . TRP A 1 173 ? 13.627 -8.529 -4.558 1.00 94.06 173 TRP A C 1
ATOM 1417 O O . TRP A 1 173 ? 12.861 -9.487 -4.435 1.00 94.06 173 TRP A O 1
ATOM 1427 N N . GLY A 1 174 ? 14.888 -8.553 -4.118 1.00 87.75 174 GLY A N 1
ATOM 1428 C CA . GLY A 1 174 ? 15.531 -9.789 -3.674 1.00 87.75 174 GLY A CA 1
ATOM 1429 C C . GLY A 1 174 ? 15.689 -10.771 -4.839 1.00 87.75 174 GLY A C 1
ATOM 1430 O O . GLY A 1 174 ? 16.197 -10.412 -5.899 1.00 87.75 174 GLY A O 1
ATOM 1431 N N . GLU A 1 175 ? 15.234 -12.008 -4.658 1.00 88.25 175 GLU A N 1
ATOM 1432 C CA . GLU A 1 175 ? 15.310 -13.066 -5.681 1.00 88.25 175 GLU A CA 1
ATOM 1433 C C . GLU A 1 175 ? 14.081 -13.130 -6.595 1.00 88.25 175 GLU A C 1
ATOM 1435 O O . GLU A 1 175 ? 14.028 -13.932 -7.524 1.00 88.25 175 GLU A O 1
ATOM 1440 N N . LYS A 1 176 ? 13.067 -12.304 -6.331 1.00 92.44 176 LYS A N 1
ATOM 1441 C CA . LYS A 1 176 ? 11.794 -12.339 -7.047 1.00 92.44 176 LYS A CA 1
ATOM 1442 C C . LYS A 1 176 ? 11.700 -11.193 -8.044 1.00 92.44 176 LYS A C 1
ATOM 1444 O O . LYS A 1 176 ? 12.240 -10.106 -7.834 1.00 92.44 176 LYS A O 1
ATOM 1449 N N . GLU A 1 177 ? 10.949 -11.435 -9.108 1.00 93.75 177 GLU A N 1
ATOM 1450 C CA . GLU A 1 177 ? 10.807 -10.519 -10.234 1.00 93.75 177 GLU A CA 1
ATOM 1451 C C . GLU A 1 177 ? 9.345 -10.159 -10.486 1.00 93.75 177 GLU A C 1
ATOM 1453 O O . GLU A 1 177 ? 8.470 -11.023 -10.493 1.00 93.75 177 GLU A O 1
ATOM 1458 N N . ILE A 1 178 ? 9.071 -8.881 -10.723 1.00 95.31 178 ILE A N 1
ATOM 1459 C CA . ILE A 1 178 ? 7.737 -8.356 -11.010 1.00 95.31 178 ILE A CA 1
ATOM 1460 C C . ILE A 1 178 ? 7.797 -7.675 -12.377 1.00 95.31 178 ILE A C 1
ATOM 1462 O O . ILE A 1 178 ? 8.535 -6.706 -12.564 1.00 95.31 178 ILE A O 1
ATOM 1466 N N . ARG A 1 179 ? 7.035 -8.194 -13.343 1.00 95.88 179 ARG A N 1
ATOM 1467 C CA . ARG A 1 179 ? 6.882 -7.595 -14.678 1.00 95.88 179 ARG A CA 1
ATOM 1468 C C . ARG A 1 179 ? 5.730 -6.603 -14.651 1.00 95.88 179 ARG A C 1
ATOM 1470 O O . ARG A 1 179 ? 4.690 -6.926 -14.099 1.00 95.88 179 ARG A O 1
ATOM 1477 N N . CYS A 1 180 ? 5.901 -5.433 -15.257 1.00 94.94 180 CYS A N 1
ATOM 1478 C CA . CYS A 1 180 ? 4.869 -4.397 -15.299 1.00 94.94 180 CYS A CA 1
ATOM 1479 C C . CYS A 1 180 ? 4.854 -3.628 -16.630 1.00 94.94 180 CYS A C 1
ATOM 1481 O O . CYS A 1 180 ? 5.900 -3.409 -17.244 1.00 94.94 180 CYS A O 1
ATOM 1483 N N . CYS A 1 181 ? 3.655 -3.267 -17.095 1.00 94.69 181 CYS A N 1
ATOM 1484 C CA . CYS A 1 181 ? 3.422 -2.619 -18.394 1.00 94.69 181 CYS A CA 1
ATOM 1485 C C . CYS A 1 181 ? 2.097 -1.828 -18.462 1.00 94.69 181 CYS A C 1
ATOM 1487 O O . CYS A 1 181 ? 1.558 -1.611 -19.546 1.00 94.69 181 CYS A O 1
ATOM 1489 N N . GLY A 1 182 ? 1.544 -1.407 -17.320 1.00 93.75 182 GLY A N 1
ATOM 1490 C CA . GLY A 1 182 ? 0.213 -0.796 -17.259 1.00 93.75 182 GLY A CA 1
ATOM 1491 C C . GLY A 1 182 ? 0.138 0.682 -17.675 1.00 93.75 182 GLY A C 1
ATOM 1492 O O . GLY A 1 182 ? 1.138 1.375 -17.881 1.00 93.75 182 GLY A O 1
ATOM 1493 N N . ASP A 1 183 ? -1.092 1.205 -17.730 1.00 94.56 183 ASP A N 1
ATOM 1494 C CA . ASP A 1 183 ? -1.365 2.640 -17.944 1.00 94.56 183 ASP A CA 1
ATOM 1495 C C . ASP A 1 183 ? -1.126 3.496 -16.689 1.00 94.56 183 ASP A C 1
ATOM 1497 O O . ASP A 1 183 ? -1.118 4.727 -16.755 1.00 94.56 183 ASP A O 1
ATOM 1501 N N . LYS A 1 184 ? -0.906 2.856 -15.541 1.00 94.94 184 LYS A N 1
ATOM 1502 C CA . LYS A 1 184 ? -0.518 3.496 -14.282 1.00 94.94 184 LYS A CA 1
ATOM 1503 C C . LYS A 1 184 ? 0.962 3.276 -14.009 1.00 94.94 184 LYS A C 1
ATOM 1505 O O . LYS A 1 184 ? 1.653 2.629 -14.784 1.00 94.94 184 LYS A O 1
ATOM 1510 N N . ASN A 1 185 ? 1.458 3.884 -12.937 1.00 96.12 185 ASN A N 1
ATOM 1511 C CA . ASN A 1 185 ? 2.807 3.640 -12.449 1.00 96.12 185 ASN A CA 1
ATOM 1512 C C . ASN A 1 185 ? 2.779 2.512 -11.413 1.00 96.12 185 ASN A C 1
ATOM 1514 O O . ASN A 1 185 ? 2.338 2.722 -10.277 1.00 96.12 185 ASN A O 1
ATOM 1518 N N . THR A 1 186 ? 3.271 1.337 -11.790 1.00 96.12 186 THR A N 1
ATOM 1519 C CA . THR A 1 186 ? 3.225 0.146 -10.941 1.00 96.12 186 THR A CA 1
ATOM 1520 C C . THR A 1 186 ? 4.014 0.341 -9.646 1.00 96.12 186 THR A C 1
ATOM 1522 O O . THR A 1 186 ? 3.535 -0.037 -8.581 1.00 96.12 186 THR A O 1
ATOM 1525 N N . VAL A 1 187 ? 5.169 1.018 -9.673 1.00 95.69 187 VAL A N 1
ATOM 1526 C CA . VAL A 1 187 ? 5.953 1.308 -8.453 1.00 95.69 187 VAL A CA 1
ATOM 1527 C C . VAL A 1 187 ? 5.148 2.131 -7.439 1.00 95.69 187 VAL A C 1
ATOM 1529 O O . VAL A 1 187 ? 5.142 1.827 -6.243 1.00 95.69 187 VAL A O 1
ATOM 1532 N N . ALA A 1 188 ? 4.454 3.170 -7.898 1.00 94.38 188 ALA A N 1
ATOM 1533 C CA . ALA A 1 188 ? 3.624 4.022 -7.059 1.00 94.38 188 ALA A CA 1
ATOM 1534 C C . ALA A 1 188 ? 2.407 3.266 -6.512 1.00 94.38 188 ALA A C 1
ATOM 1536 O O . ALA A 1 188 ? 2.029 3.475 -5.358 1.00 94.38 188 ALA A O 1
ATOM 1537 N N . GLU A 1 189 ? 1.812 2.368 -7.300 1.00 93.94 189 GLU A N 1
ATOM 1538 C CA . GLU A 1 189 ? 0.716 1.514 -6.840 1.00 93.94 189 GLU A CA 1
ATOM 1539 C C . GLU A 1 189 ? 1.187 0.461 -5.827 1.00 93.94 189 GLU A C 1
ATOM 1541 O O . GLU A 1 189 ? 0.546 0.293 -4.788 1.00 93.94 189 GLU A O 1
ATOM 1546 N N . MET A 1 190 ? 2.330 -0.192 -6.061 1.00 95.06 190 MET A N 1
ATOM 1547 C CA . MET A 1 190 ? 2.939 -1.156 -5.136 1.00 95.06 190 MET A CA 1
ATOM 1548 C C . MET A 1 190 ? 3.205 -0.529 -3.763 1.00 95.06 190 MET A C 1
ATOM 1550 O O . MET A 1 190 ? 2.869 -1.130 -2.742 1.00 95.06 190 MET A O 1
ATOM 1554 N N . LYS A 1 191 ? 3.742 0.701 -3.724 1.00 93.94 191 LYS A N 1
ATOM 1555 C CA . LYS A 1 191 ? 4.048 1.445 -2.485 1.00 93.94 191 LYS A CA 1
ATOM 1556 C C . LYS A 1 191 ? 2.830 1.701 -1.590 1.00 93.94 191 LYS A C 1
ATOM 1558 O O . LYS A 1 191 ? 2.999 2.040 -0.424 1.00 93.94 191 LYS A O 1
ATOM 1563 N N . GLN A 1 192 ? 1.606 1.524 -2.087 1.00 92.81 192 GLN A N 1
ATOM 1564 C CA . GLN A 1 192 ? 0.401 1.608 -1.254 1.00 92.81 192 GLN A CA 1
ATOM 1565 C C . GLN A 1 192 ? 0.195 0.356 -0.385 1.00 92.81 192 GLN A C 1
ATOM 1567 O O . GLN A 1 192 ? -0.549 0.396 0.592 1.00 92.81 192 GLN A O 1
ATOM 1572 N N . TYR A 1 193 ? 0.850 -0.757 -0.722 1.00 95.56 193 TYR A N 1
ATOM 1573 C CA . TYR A 1 193 ? 0.700 -2.046 -0.046 1.00 95.56 193 TYR A CA 1
ATOM 1574 C C . TYR A 1 193 ? 1.815 -2.337 0.954 1.00 95.56 193 TYR A C 1
ATOM 1576 O O . TYR A 1 193 ? 1.786 -3.386 1.592 1.00 95.56 193 TYR A O 1
ATOM 1584 N N . PHE A 1 194 ? 2.783 -1.440 1.141 1.00 96.00 194 PHE A N 1
ATOM 1585 C CA . PHE A 1 194 ? 3.826 -1.633 2.142 1.00 96.00 194 PHE A CA 1
ATOM 1586 C C . PHE A 1 194 ? 4.333 -0.318 2.741 1.00 96.00 194 PHE A C 1
ATOM 1588 O O . PHE A 1 194 ? 4.274 0.744 2.129 1.00 96.00 194 PHE A O 1
ATOM 1595 N N . TYR A 1 195 ? 4.876 -0.403 3.952 1.00 95.56 195 TYR A N 1
ATOM 1596 C CA . TYR A 1 195 ? 5.780 0.594 4.511 1.00 95.56 195 TYR A CA 1
ATOM 1597 C C . TYR A 1 195 ? 7.164 -0.046 4.604 1.00 95.56 195 TYR A C 1
ATOM 1599 O O . TYR A 1 195 ? 7.397 -0.888 5.469 1.00 95.56 195 TYR A O 1
ATOM 1607 N N . TYR A 1 196 ? 8.058 0.334 3.692 1.00 95.19 196 TYR A N 1
ATOM 1608 C CA . TYR A 1 196 ? 9.404 -0.226 3.571 1.00 95.19 196 TYR A CA 1
ATOM 1609 C C . TYR A 1 196 ? 10.370 0.874 3.097 1.00 95.19 196 TYR A C 1
ATOM 1611 O O . TYR A 1 196 ? 10.483 1.125 1.895 1.00 95.19 196 TYR A O 1
ATOM 1619 N N . PRO A 1 197 ? 11.024 1.603 4.023 1.00 92.56 197 PRO A N 1
ATOM 1620 C CA . PRO A 1 197 ? 11.792 2.807 3.688 1.00 92.56 197 PRO A CA 1
ATOM 1621 C C . PRO A 1 197 ? 12.940 2.603 2.691 1.00 92.56 197 PRO A C 1
ATOM 1623 O O . PRO A 1 197 ? 13.296 3.540 1.981 1.00 92.56 197 PRO A O 1
ATOM 1626 N N . ASN A 1 198 ? 13.510 1.399 2.624 1.00 91.44 198 ASN A N 1
ATOM 1627 C CA . ASN A 1 198 ? 14.655 1.090 1.764 1.00 91.44 198 ASN A CA 1
ATOM 1628 C C . ASN A 1 198 ? 14.270 0.574 0.373 1.00 91.44 198 ASN A C 1
ATOM 1630 O O . ASN A 1 198 ? 15.156 0.231 -0.401 1.00 91.44 198 ASN A O 1
ATOM 1634 N N . PHE A 1 199 ? 12.979 0.545 0.031 1.00 94.62 199 PHE A N 1
ATOM 1635 C CA . PHE A 1 199 ? 12.481 -0.096 -1.190 1.00 94.62 199 PHE A CA 1
ATOM 1636 C C . PHE A 1 199 ? 13.235 0.346 -2.449 1.00 94.62 199 PHE A C 1
ATOM 1638 O O . PHE A 1 199 ? 13.767 -0.484 -3.170 1.00 94.62 199 PHE A O 1
ATOM 1645 N N . GLU A 1 200 ? 13.363 1.656 -2.672 1.00 93.06 200 GLU A N 1
ATOM 1646 C CA . GLU A 1 200 ? 14.023 2.201 -3.870 1.00 93.06 200 GLU A CA 1
ATOM 1647 C C . GLU A 1 200 ? 15.522 1.881 -3.955 1.00 93.06 200 GLU A C 1
ATOM 1649 O O . GLU A 1 200 ? 16.091 1.955 -5.038 1.00 93.06 200 GLU A O 1
ATOM 1654 N N . LYS A 1 201 ? 16.165 1.550 -2.829 1.00 92.19 201 LYS A N 1
ATOM 1655 C CA . LYS A 1 201 ? 17.591 1.199 -2.772 1.00 92.19 201 LYS A CA 1
ATOM 1656 C C . LYS A 1 201 ? 17.841 -0.294 -2.971 1.00 92.19 201 LYS A C 1
ATOM 1658 O O . LYS A 1 201 ? 18.961 -0.670 -3.286 1.00 92.19 201 LYS A O 1
ATOM 1663 N N . GLU A 1 202 ? 16.829 -1.123 -2.729 1.00 93.88 202 GLU A N 1
ATOM 1664 C CA . GLU A 1 202 ? 16.937 -2.585 -2.762 1.00 93.88 202 GLU A CA 1
ATOM 1665 C C . GLU A 1 202 ? 16.373 -3.206 -4.040 1.00 93.88 202 GLU A C 1
ATOM 1667 O O . GLU A 1 202 ? 16.583 -4.393 -4.283 1.00 93.88 202 GLU A O 1
ATOM 1672 N N . ILE A 1 203 ? 15.648 -2.429 -4.847 1.00 95.12 203 ILE A N 1
ATOM 1673 C CA . ILE A 1 203 ? 15.158 -2.906 -6.135 1.00 95.12 203 ILE A CA 1
ATOM 1674 C C . ILE A 1 203 ? 16.177 -2.687 -7.247 1.00 95.12 203 ILE A C 1
ATOM 1676 O O . ILE A 1 203 ? 16.836 -1.651 -7.329 1.00 95.12 203 ILE A O 1
ATOM 1680 N N . GLU A 1 204 ? 16.218 -3.638 -8.170 1.00 94.31 204 GLU A N 1
ATOM 1681 C CA . GLU A 1 204 ? 16.877 -3.480 -9.461 1.00 94.31 204 GLU A CA 1
ATOM 1682 C C . GLU A 1 204 ? 15.814 -3.384 -10.549 1.00 94.31 204 GLU A C 1
ATOM 1684 O O . GLU A 1 204 ? 14.796 -4.075 -10.517 1.00 94.31 204 GLU A O 1
ATOM 1689 N N . MET A 1 205 ? 16.044 -2.513 -11.526 1.00 94.19 205 MET A N 1
ATOM 1690 C CA . MET A 1 205 ? 15.111 -2.295 -12.620 1.00 94.19 205 MET A CA 1
ATOM 1691 C C . MET A 1 205 ? 15.778 -2.543 -13.962 1.00 94.19 205 MET A C 1
ATOM 1693 O O . MET A 1 205 ? 16.833 -1.977 -14.251 1.00 94.19 205 MET A O 1
ATOM 1697 N N . ASN A 1 206 ? 15.112 -3.334 -14.799 1.00 92.94 206 ASN A N 1
ATOM 1698 C CA . ASN A 1 206 ? 15.495 -3.586 -16.181 1.00 92.94 206 ASN A CA 1
ATOM 1699 C C . ASN A 1 206 ? 14.312 -3.314 -17.108 1.00 92.94 206 ASN A C 1
ATOM 1701 O O . ASN A 1 206 ? 13.160 -3.512 -16.733 1.00 92.94 206 ASN A O 1
ATOM 1705 N N . VAL A 1 207 ? 14.588 -2.873 -18.332 1.00 93.94 207 VAL A N 1
ATOM 1706 C CA . VAL A 1 207 ? 13.548 -2.552 -19.314 1.00 93.94 207 VAL A CA 1
ATOM 1707 C C . VAL A 1 207 ? 13.693 -3.466 -20.519 1.00 93.94 207 VAL A C 1
ATOM 1709 O O . VAL A 1 207 ? 14.774 -3.576 -21.097 1.00 93.94 207 VAL A O 1
ATOM 1712 N N . LYS A 1 208 ? 12.600 -4.126 -20.894 1.00 92.75 208 LYS A N 1
ATOM 1713 C CA . LYS A 1 208 ? 12.506 -4.969 -22.082 1.00 92.75 208 LYS A CA 1
ATOM 1714 C C . LYS A 1 208 ? 11.552 -4.304 -23.057 1.00 92.75 208 LYS A C 1
ATOM 1716 O O . LYS A 1 208 ? 10.377 -4.124 -22.761 1.00 92.75 208 LYS A O 1
ATOM 1721 N N . VAL A 1 209 ? 12.082 -3.901 -24.202 1.00 91.31 209 VAL A N 1
ATOM 1722 C CA . VAL A 1 209 ? 11.336 -3.253 -25.282 1.00 91.31 209 VAL A CA 1
ATOM 1723 C C . VAL A 1 209 ? 11.772 -3.854 -26.604 1.00 91.31 209 VAL A C 1
ATOM 1725 O O . VAL A 1 209 ? 12.949 -4.178 -26.772 1.00 91.31 209 VAL A O 1
ATOM 1728 N N . ASN A 1 210 ? 10.843 -3.963 -27.547 1.00 87.06 210 ASN A N 1
ATOM 1729 C CA . ASN A 1 210 ? 11.181 -4.304 -28.915 1.00 87.06 210 ASN A CA 1
ATOM 1730 C C . ASN A 1 210 ? 11.593 -3.009 -29.618 1.00 87.06 210 ASN A C 1
ATOM 1732 O O . ASN A 1 210 ? 10.856 -2.019 -29.607 1.00 87.06 210 ASN A O 1
ATOM 1736 N N . THR A 1 211 ? 12.801 -2.990 -30.172 1.00 83.25 211 THR A N 1
ATOM 1737 C CA . THR A 1 211 ? 13.338 -1.826 -30.886 1.00 83.25 211 THR A CA 1
ATOM 1738 C C . THR A 1 211 ? 13.595 -2.182 -32.337 1.00 83.25 211 THR A C 1
ATOM 1740 O O . THR A 1 211 ? 12.740 -1.934 -33.180 1.00 83.25 211 THR A O 1
ATOM 1743 N N . VAL A 1 212 ? 14.744 -2.785 -32.623 1.00 83.69 212 VAL A N 1
ATOM 1744 C CA . VAL A 1 212 ? 15.154 -3.176 -33.968 1.00 83.69 212 VAL A CA 1
ATOM 1745 C C . VAL A 1 212 ? 15.625 -4.620 -33.981 1.00 83.69 212 VAL A C 1
ATOM 1747 O O . VAL A 1 212 ? 16.358 -5.057 -33.094 1.00 83.69 212 VAL A O 1
ATOM 1750 N N . GLU A 1 213 ? 15.210 -5.355 -35.004 1.00 82.75 213 GLU A N 1
ATOM 1751 C CA . GLU A 1 213 ? 15.689 -6.710 -35.261 1.00 82.75 213 GLU A CA 1
ATOM 1752 C C . GLU A 1 213 ? 16.965 -6.647 -36.103 1.00 82.75 213 GLU A C 1
ATOM 1754 O O . GLU A 1 213 ? 17.075 -5.848 -37.035 1.00 82.75 213 GLU A O 1
ATOM 1759 N N . CYS A 1 214 ? 17.951 -7.491 -35.811 1.00 81.06 214 CYS A N 1
ATOM 1760 C CA . CYS A 1 214 ? 19.130 -7.600 -36.666 1.00 81.06 214 CYS A CA 1
ATOM 1761 C C . CYS A 1 214 ? 18.779 -8.413 -37.919 1.00 81.06 214 CYS A C 1
ATOM 1763 O O . CYS A 1 214 ? 18.461 -9.595 -37.807 1.00 81.06 214 CYS A O 1
ATOM 1765 N N . ALA A 1 215 ? 18.870 -7.805 -39.107 1.00 81.25 215 ALA A N 1
ATOM 1766 C CA . ALA A 1 215 ? 18.733 -8.533 -40.372 1.00 81.25 215 ALA A CA 1
ATOM 1767 C C . ALA A 1 215 ? 19.984 -9.365 -40.693 1.00 81.25 215 ALA A C 1
ATOM 1769 O O . ALA A 1 215 ? 19.876 -10.439 -41.277 1.00 81.25 215 ALA A O 1
ATOM 1770 N N . ASN A 1 216 ? 21.159 -8.881 -40.277 1.00 78.12 216 ASN A N 1
ATOM 1771 C CA . ASN A 1 216 ? 22.455 -9.484 -40.573 1.00 78.12 216 ASN A CA 1
ATOM 1772 C C . ASN A 1 216 ? 23.178 -9.918 -39.290 1.00 78.12 216 ASN A C 1
ATOM 1774 O O . ASN A 1 216 ? 23.089 -9.258 -38.251 1.00 78.12 216 ASN A O 1
ATOM 1778 N N . LYS A 1 217 ? 23.949 -11.010 -39.368 1.00 74.56 217 LYS A N 1
ATOM 1779 C CA . LYS A 1 217 ? 24.909 -11.385 -38.319 1.00 74.56 217 LYS A CA 1
ATOM 1780 C C . LYS A 1 217 ? 26.182 -10.558 -38.488 1.00 74.56 217 LYS A C 1
ATOM 1782 O O . LYS A 1 217 ? 27.036 -10.885 -39.306 1.00 74.56 217 LYS A O 1
ATOM 1787 N N . CYS A 1 218 ? 26.307 -9.490 -37.711 1.00 74.94 218 CYS A N 1
ATOM 1788 C CA . CYS A 1 218 ? 27.533 -8.699 -37.638 1.00 74.94 218 CYS A CA 1
ATOM 1789 C C . CYS A 1 218 ? 28.491 -9.303 -36.598 1.00 74.94 218 CYS A C 1
ATOM 1791 O O . CYS A 1 218 ? 28.033 -9.778 -35.559 1.00 74.94 218 CYS A O 1
ATOM 1793 N N . LYS A 1 219 ? 29.810 -9.251 -36.847 1.00 76.94 219 LYS A N 1
ATOM 1794 C CA . LYS A 1 219 ? 30.821 -9.580 -35.820 1.00 76.94 219 LYS A CA 1
ATOM 1795 C C . LYS A 1 219 ? 30.716 -8.626 -34.626 1.00 76.94 219 LYS A C 1
ATOM 1797 O O . LYS A 1 219 ? 30.699 -9.081 -33.491 1.00 76.94 219 LYS A O 1
ATOM 1802 N N . ASP A 1 220 ? 30.535 -7.336 -34.915 1.00 79.50 220 ASP A N 1
ATOM 1803 C CA . ASP A 1 220 ? 30.348 -6.279 -33.923 1.00 79.50 220 ASP A CA 1
ATOM 1804 C C . ASP A 1 220 ? 29.026 -5.538 -34.153 1.00 79.50 220 ASP A C 1
ATOM 1806 O O . ASP A 1 220 ? 28.697 -5.131 -35.270 1.00 79.50 220 ASP A O 1
ATOM 1810 N N . CYS A 1 221 ? 28.245 -5.352 -33.086 1.00 82.00 221 CYS A N 1
ATOM 1811 C CA . CYS A 1 221 ? 26.974 -4.634 -33.145 1.00 82.00 221 CYS A CA 1
ATOM 1812 C C . CYS A 1 221 ? 27.183 -3.139 -32.855 1.00 82.00 221 CYS A C 1
ATOM 1814 O O . CYS A 1 221 ? 27.363 -2.730 -31.709 1.00 82.00 221 CYS A O 1
ATOM 1816 N N . ILE A 1 222 ? 27.104 -2.311 -33.901 1.00 83.81 222 ILE A N 1
ATOM 1817 C CA . ILE A 1 222 ? 27.351 -0.852 -33.855 1.00 83.81 222 ILE A CA 1
ATOM 1818 C C . ILE A 1 222 ? 26.365 -0.108 -32.942 1.00 83.81 222 ILE A C 1
ATOM 1820 O O . ILE A 1 222 ? 26.677 0.960 -32.416 1.00 83.81 222 ILE A O 1
ATOM 1824 N N . ILE A 1 223 ? 25.173 -0.674 -32.756 1.00 84.81 223 ILE A N 1
ATOM 1825 C CA . ILE A 1 223 ? 24.094 -0.099 -31.946 1.00 84.81 223 ILE A CA 1
ATOM 1826 C C . ILE A 1 223 ? 24.003 -0.717 -30.546 1.00 84.81 223 ILE A C 1
ATOM 1828 O O . ILE A 1 223 ? 23.062 -0.417 -29.813 1.00 84.81 223 ILE A O 1
ATOM 1832 N N . LYS A 1 224 ? 24.954 -1.578 -30.157 1.00 85.25 224 LYS A N 1
ATOM 1833 C CA . LYS A 1 224 ? 24.921 -2.283 -28.867 1.00 85.25 224 LYS A CA 1
ATOM 1834 C C . LYS A 1 224 ? 24.820 -1.314 -27.689 1.00 85.25 224 LYS A C 1
ATOM 1836 O O . LYS A 1 224 ? 23.960 -1.483 -26.834 1.00 85.25 224 LYS A O 1
ATOM 1841 N N . ASP A 1 225 ? 25.614 -0.245 -27.696 1.00 84.38 225 ASP A N 1
ATOM 1842 C CA . ASP A 1 225 ? 25.604 0.797 -26.661 1.00 84.38 225 ASP A CA 1
ATOM 1843 C C . ASP A 1 225 ? 24.299 1.612 -26.626 1.00 84.38 225 ASP A C 1
ATOM 1845 O O . ASP A 1 225 ? 23.905 2.136 -25.580 1.00 84.38 225 ASP A O 1
ATOM 1849 N N . ALA A 1 226 ? 23.612 1.725 -27.766 1.00 84.88 226 ALA A N 1
ATOM 1850 C CA . ALA A 1 226 ? 22.307 2.364 -27.847 1.00 84.88 226 ALA A CA 1
ATOM 1851 C C . ALA A 1 226 ? 21.206 1.480 -27.242 1.00 84.88 226 ALA A C 1
ATOM 1853 O O . ALA A 1 226 ? 20.334 2.007 -26.551 1.00 84.88 226 ALA A O 1
ATOM 1854 N N . ILE A 1 227 ? 21.266 0.161 -27.464 1.00 84.19 227 ILE A N 1
ATOM 1855 C CA . ILE A 1 227 ? 20.296 -0.823 -26.954 1.00 84.19 227 ILE A CA 1
ATOM 1856 C C . ILE A 1 227 ? 20.508 -1.102 -25.457 1.00 84.19 227 ILE A C 1
ATOM 1858 O O . ILE A 1 227 ? 19.544 -1.119 -24.695 1.00 84.19 227 ILE A O 1
ATOM 1862 N N . GLU A 1 228 ? 21.757 -1.279 -25.022 1.00 83.25 228 GLU A N 1
ATOM 1863 C CA . GLU A 1 228 ? 22.131 -1.648 -23.644 1.00 83.25 228 GLU A CA 1
ATOM 1864 C C . GLU A 1 228 ? 22.244 -0.439 -22.696 1.00 83.25 228 GLU A C 1
ATOM 1866 O O . GLU A 1 228 ? 22.795 -0.529 -21.597 1.00 83.25 228 GLU A O 1
ATOM 1871 N N . GLN A 1 229 ? 21.738 0.727 -23.102 1.00 83.69 229 GLN A N 1
ATOM 1872 C CA . GLN A 1 229 ? 21.822 1.922 -22.273 1.00 83.69 229 GLN A CA 1
ATOM 1873 C C . GLN A 1 229 ? 21.028 1.779 -20.969 1.00 83.69 229 GLN A C 1
ATOM 1875 O O . GLN A 1 229 ? 19.927 1.244 -20.937 1.00 83.69 229 GLN A O 1
ATOM 1880 N N . LYS A 1 230 ? 21.527 2.370 -19.882 1.00 83.12 230 LYS A N 1
ATOM 1881 C CA . LYS A 1 230 ? 20.742 2.460 -18.648 1.00 83.12 230 LYS A CA 1
ATOM 1882 C C . LYS A 1 230 ? 19.587 3.450 -18.818 1.00 83.12 230 LYS A C 1
ATOM 1884 O O . LYS A 1 230 ? 19.766 4.566 -19.327 1.00 83.12 230 LYS A O 1
ATOM 1889 N N . ALA A 1 231 ? 18.399 3.047 -18.381 1.00 84.19 231 ALA A N 1
ATOM 1890 C CA . ALA A 1 231 ? 17.269 3.956 -18.285 1.00 84.19 231 ALA A CA 1
ATOM 1891 C C . ALA A 1 231 ? 17.452 4.912 -17.093 1.00 84.19 231 ALA A C 1
ATOM 1893 O O . ALA A 1 231 ? 18.093 4.574 -16.099 1.00 84.19 231 ALA A O 1
ATOM 1894 N N . ASP A 1 232 ? 16.894 6.116 -17.207 1.00 87.50 232 ASP A N 1
ATOM 1895 C CA . ASP A 1 232 ? 16.774 7.035 -16.074 1.00 87.50 232 ASP A CA 1
ATOM 1896 C C . ASP A 1 232 ? 15.438 6.768 -15.380 1.00 87.50 232 ASP A C 1
ATOM 1898 O O . ASP A 1 232 ? 14.374 7.083 -15.915 1.00 87.50 232 ASP A O 1
ATOM 1902 N N . TYR A 1 233 ? 15.501 6.162 -14.198 1.00 90.38 233 TYR A N 1
ATOM 1903 C CA . TYR A 1 233 ? 14.325 5.728 -13.455 1.00 90.38 233 TYR A CA 1
ATOM 1904 C C . TYR A 1 233 ? 13.731 6.817 -12.553 1.00 90.38 233 TYR A C 1
ATOM 1906 O O . TYR A 1 233 ? 12.697 6.571 -11.939 1.00 90.38 233 TYR A O 1
ATOM 1914 N N . ILE A 1 234 ? 14.327 8.014 -12.443 1.00 92.00 234 ILE A N 1
ATOM 1915 C CA . ILE A 1 234 ? 13.960 8.988 -11.396 1.00 92.00 234 ILE A CA 1
ATOM 1916 C C . ILE A 1 234 ? 12.483 9.388 -11.480 1.00 92.00 234 ILE A C 1
ATOM 1918 O O . ILE A 1 234 ? 11.769 9.355 -10.476 1.00 92.00 234 ILE A O 1
ATOM 1922 N N . GLN A 1 235 ? 12.001 9.755 -12.671 1.00 93.75 235 GLN A N 1
ATOM 1923 C CA . GLN A 1 235 ? 10.597 10.146 -12.850 1.00 93.75 235 GLN A CA 1
ATOM 1924 C C . GLN A 1 235 ? 9.639 8.974 -12.609 1.00 93.75 235 GLN A C 1
ATOM 1926 O O . GLN A 1 235 ? 8.554 9.162 -12.054 1.00 93.75 235 GLN A O 1
ATOM 1931 N N . TYR A 1 236 ? 10.054 7.766 -12.988 1.00 95.56 236 TYR A N 1
ATOM 1932 C CA . TYR A 1 236 ? 9.262 6.558 -12.813 1.00 95.56 236 TYR A CA 1
ATOM 1933 C C . TYR A 1 236 ? 9.176 6.137 -11.337 1.00 95.56 236 TYR A C 1
ATOM 1935 O O . TYR A 1 236 ? 8.081 5.935 -10.827 1.00 95.56 236 TYR A O 1
ATOM 1943 N N . LEU A 1 237 ? 10.287 6.106 -10.598 1.00 94.44 237 LEU A N 1
ATOM 1944 C CA . LEU A 1 237 ? 10.307 5.770 -9.165 1.00 94.44 237 LEU A CA 1
ATOM 1945 C C . LEU A 1 237 ? 9.479 6.744 -8.314 1.00 94.44 237 LEU A C 1
ATOM 1947 O O . LEU A 1 237 ? 8.883 6.346 -7.306 1.00 94.44 237 LEU A O 1
ATOM 1951 N N . ARG A 1 238 ? 9.409 8.011 -8.743 1.00 92.88 238 ARG A N 1
ATOM 1952 C CA . ARG A 1 238 ? 8.584 9.064 -8.130 1.00 92.88 238 ARG A CA 1
ATOM 1953 C C . ARG A 1 238 ? 7.094 8.962 -8.464 1.00 92.88 238 ARG A C 1
ATOM 1955 O O . ARG A 1 238 ? 6.314 9.728 -7.908 1.00 92.88 238 ARG A O 1
ATOM 1962 N N . GLY A 1 239 ? 6.690 8.053 -9.351 1.00 94.06 239 GLY A N 1
ATOM 1963 C CA . GLY A 1 239 ? 5.289 7.888 -9.734 1.00 94.06 239 GLY A CA 1
ATOM 1964 C C . GLY A 1 239 ? 4.761 8.940 -10.710 1.00 94.06 239 GLY A C 1
ATOM 1965 O O . GLY A 1 239 ? 3.550 9.098 -10.815 1.00 94.06 239 GLY A O 1
ATOM 1966 N N . ILE A 1 240 ? 5.637 9.689 -11.392 1.00 95.19 240 ILE A N 1
ATOM 1967 C CA . ILE A 1 240 ? 5.240 10.826 -12.245 1.00 95.19 240 ILE A CA 1
ATOM 1968 C C . ILE A 1 240 ? 4.711 10.354 -13.606 1.00 95.19 240 ILE A C 1
ATOM 1970 O O . ILE A 1 240 ? 3.814 10.968 -14.175 1.00 95.19 240 ILE A O 1
ATOM 1974 N N . ILE A 1 241 ? 5.280 9.274 -14.138 1.00 96.19 241 ILE A N 1
ATOM 1975 C CA . ILE A 1 241 ? 4.954 8.719 -15.456 1.00 96.19 241 ILE A CA 1
ATOM 1976 C C . ILE A 1 241 ? 4.469 7.279 -15.313 1.00 96.19 241 ILE A C 1
ATOM 1978 O O . ILE A 1 241 ? 4.960 6.558 -14.449 1.00 96.19 241 ILE A O 1
ATOM 1982 N N . SER A 1 242 ? 3.530 6.853 -16.154 1.00 97.12 242 SER A N 1
ATOM 1983 C CA . SER A 1 242 ? 3.062 5.463 -16.192 1.00 97.12 242 SER A CA 1
ATOM 1984 C C . SER A 1 242 ? 4.115 4.501 -16.740 1.00 97.12 242 SER A C 1
ATOM 1986 O O . SER A 1 242 ? 5.086 4.936 -17.367 1.00 97.12 242 SER A O 1
ATOM 1988 N N . ASP A 1 243 ? 3.903 3.196 -16.551 1.00 97.00 243 ASP A N 1
ATOM 1989 C CA . ASP A 1 243 ? 4.772 2.151 -17.102 1.00 97.00 243 ASP A CA 1
ATOM 1990 C C . ASP A 1 243 ? 4.844 2.276 -18.625 1.00 97.00 243 ASP A C 1
ATOM 1992 O O . ASP A 1 243 ? 5.930 2.369 -19.195 1.00 97.00 243 ASP A O 1
ATOM 1996 N N . LYS A 1 244 ? 3.683 2.392 -19.280 1.00 96.38 244 LYS A N 1
ATOM 1997 C CA . LYS A 1 244 ? 3.579 2.595 -20.728 1.00 96.38 244 LYS A CA 1
ATOM 1998 C C . LYS A 1 244 ? 4.345 3.827 -21.199 1.00 96.38 244 LYS A C 1
ATOM 2000 O O . LYS A 1 244 ? 5.149 3.752 -22.126 1.00 96.38 244 LYS A O 1
ATOM 2005 N N . LYS A 1 245 ? 4.162 4.967 -20.522 1.00 96.50 245 LYS A N 1
ATOM 2006 C CA . LYS A 1 245 ? 4.868 6.201 -20.885 1.00 96.50 245 LYS A CA 1
ATOM 2007 C C . LYS A 1 245 ? 6.378 6.066 -20.691 1.00 96.50 245 LYS A C 1
ATOM 2009 O O . LYS A 1 245 ? 7.147 6.616 -21.479 1.00 96.50 245 LYS A O 1
ATOM 2014 N N . PHE A 1 246 ? 6.804 5.353 -19.653 1.00 97.06 246 PHE A N 1
ATOM 2015 C CA . PHE A 1 246 ? 8.211 5.074 -19.406 1.00 97.06 246 PHE A CA 1
ATOM 2016 C C . PHE A 1 246 ? 8.817 4.179 -20.494 1.00 97.06 246 PHE A C 1
ATOM 2018 O O . PHE A 1 246 ? 9.870 4.525 -21.031 1.00 97.06 246 PHE A O 1
ATOM 2025 N N . LEU A 1 247 ? 8.127 3.101 -20.882 1.00 95.56 247 LEU A N 1
ATOM 2026 C CA . LEU A 1 247 ? 8.519 2.220 -21.987 1.00 95.56 247 LEU A CA 1
ATOM 2027 C C . LEU A 1 247 ? 8.650 2.997 -23.306 1.00 95.56 247 LEU A C 1
ATOM 2029 O O . LEU A 1 247 ? 9.684 2.909 -23.972 1.00 95.56 247 LEU A O 1
ATOM 2033 N N . ASP A 1 248 ? 7.664 3.831 -23.642 1.00 94.56 248 ASP A N 1
ATOM 2034 C CA . ASP A 1 248 ? 7.685 4.669 -24.847 1.00 94.56 248 ASP A CA 1
ATOM 2035 C C . ASP A 1 248 ? 8.857 5.657 -24.851 1.00 94.56 248 ASP A C 1
ATOM 2037 O O . ASP A 1 248 ? 9.561 5.808 -25.853 1.00 94.56 248 ASP A O 1
ATOM 2041 N N . ASN A 1 249 ? 9.088 6.339 -23.727 1.00 94.38 249 ASN A N 1
ATOM 2042 C CA . ASN A 1 249 ? 10.201 7.275 -23.589 1.00 94.38 249 ASN A CA 1
ATOM 2043 C C . ASN A 1 249 ? 11.549 6.552 -23.725 1.00 94.38 249 ASN A C 1
ATOM 2045 O O . ASN A 1 249 ? 12.461 7.063 -24.380 1.00 94.38 249 ASN A O 1
ATOM 2049 N N . TYR A 1 250 ? 11.671 5.357 -23.143 1.00 94.44 250 TYR A N 1
ATOM 2050 C CA . TYR A 1 250 ? 12.877 4.544 -23.234 1.00 94.44 250 TYR A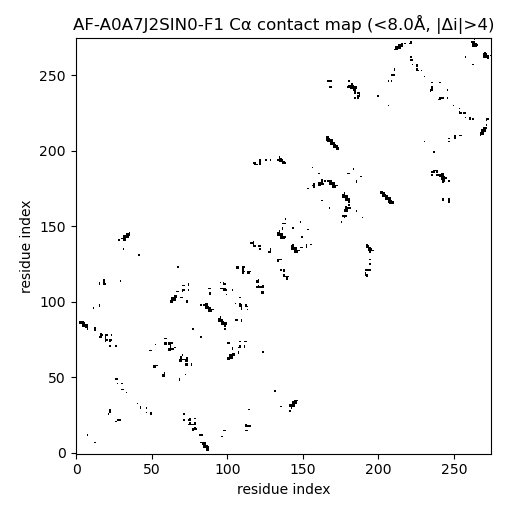 CA 1
ATOM 2051 C C . TYR A 1 250 ? 13.157 4.107 -24.678 1.00 94.44 250 TYR A C 1
ATOM 2053 O O . TYR A 1 250 ? 14.270 4.307 -25.168 1.00 94.44 250 TYR A O 1
ATOM 2061 N N . LYS A 1 251 ? 12.141 3.631 -25.410 1.00 92.50 251 LYS A N 1
ATOM 2062 C CA . LYS A 1 251 ? 12.259 3.316 -26.844 1.00 92.50 251 LYS A CA 1
ATOM 2063 C C . LYS A 1 251 ? 12.691 4.513 -27.674 1.00 92.50 251 LYS A C 1
ATOM 2065 O O . LYS A 1 251 ? 13.641 4.405 -28.443 1.00 92.50 251 LYS A O 1
ATOM 2070 N N . LYS A 1 252 ? 12.034 5.666 -27.503 1.00 91.62 252 LYS A N 1
ATOM 2071 C CA . LYS A 1 252 ? 12.386 6.901 -28.225 1.00 91.62 252 LYS A CA 1
ATOM 2072 C C . LYS A 1 252 ? 13.840 7.291 -27.980 1.00 91.62 252 LYS A C 1
ATOM 2074 O O . LYS A 1 252 ? 14.538 7.673 -28.912 1.00 91.62 252 LYS A O 1
ATOM 2079 N N . LYS A 1 253 ? 14.323 7.129 -26.745 1.00 91.06 253 LYS A N 1
ATOM 2080 C CA . LYS A 1 253 ? 15.726 7.370 -26.393 1.00 91.06 253 LYS A CA 1
ATOM 2081 C C . LYS A 1 253 ? 16.677 6.386 -27.080 1.00 91.06 253 LYS A C 1
ATOM 2083 O O . LYS A 1 253 ? 17.770 6.795 -27.463 1.00 91.06 253 LYS A O 1
ATOM 2088 N N . ILE A 1 254 ? 16.303 5.108 -27.207 1.00 90.94 254 ILE A N 1
ATOM 2089 C CA . ILE A 1 254 ? 17.090 4.121 -27.967 1.00 90.94 254 ILE A CA 1
ATOM 2090 C C . ILE A 1 254 ? 17.141 4.535 -29.440 1.00 90.94 254 ILE A C 1
ATOM 2092 O O . ILE A 1 254 ? 18.233 4.696 -29.977 1.00 90.94 254 ILE A O 1
ATOM 2096 N N . MET A 1 255 ? 15.988 4.784 -30.065 1.00 88.69 255 MET A N 1
ATOM 2097 C CA . MET A 1 255 ? 15.906 5.152 -31.483 1.00 88.69 255 MET A CA 1
ATOM 2098 C C . MET A 1 255 ? 16.706 6.415 -31.799 1.00 88.69 255 MET A C 1
ATOM 2100 O O . MET A 1 255 ? 17.536 6.395 -32.699 1.00 88.69 255 MET A O 1
ATOM 2104 N N . TRP A 1 256 ? 16.580 7.460 -30.982 1.00 89.06 256 TRP A N 1
ATOM 2105 C CA . TRP A 1 256 ? 17.354 8.692 -31.145 1.00 89.06 256 TRP A CA 1
ATOM 2106 C C . TRP A 1 256 ? 18.873 8.480 -31.071 1.00 89.06 256 TRP A C 1
ATOM 2108 O O . TRP A 1 256 ? 19.646 9.175 -31.728 1.00 89.06 256 TRP A O 1
ATOM 2118 N N . LYS A 1 257 ? 19.343 7.522 -30.260 1.00 88.75 257 LYS A N 1
ATOM 2119 C CA . LYS A 1 257 ? 20.767 7.160 -30.228 1.00 88.75 257 LYS A CA 1
ATOM 2120 C C . LYS A 1 257 ? 21.181 6.360 -31.453 1.00 88.75 257 LYS A C 1
ATOM 2122 O O . LYS A 1 257 ? 22.291 6.559 -31.934 1.00 88.75 257 LYS A O 1
ATOM 2127 N N . ILE A 1 258 ? 20.316 5.472 -31.927 1.00 88.50 258 ILE A N 1
ATOM 2128 C CA . ILE A 1 258 ? 20.551 4.678 -33.129 1.00 88.50 258 ILE A CA 1
ATOM 2129 C C . ILE A 1 258 ? 20.629 5.581 -34.367 1.00 88.50 258 ILE A C 1
ATOM 2131 O O . ILE A 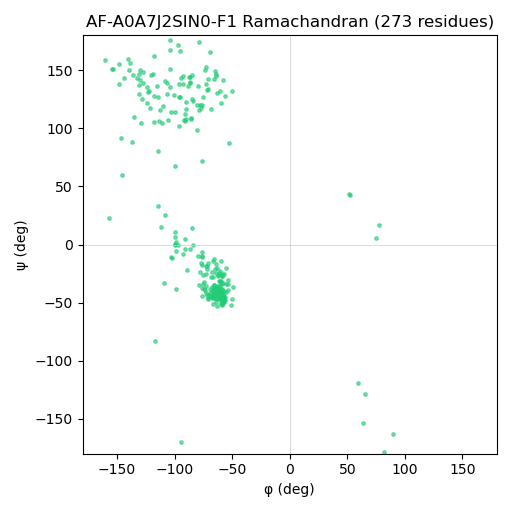1 258 ? 21.550 5.416 -35.153 1.00 88.50 258 ILE A O 1
ATOM 2135 N N . GLU A 1 259 ? 19.752 6.579 -34.498 1.00 86.25 259 GLU A N 1
ATOM 2136 C CA . GLU A 1 259 ? 19.758 7.562 -35.600 1.00 86.25 259 GLU A CA 1
ATOM 2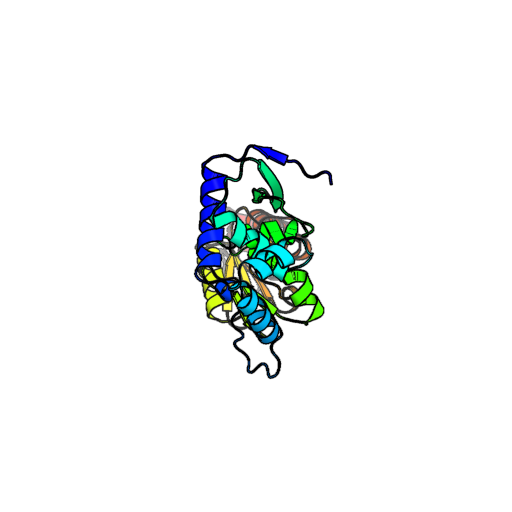137 C C . GLU A 1 259 ? 21.071 8.354 -35.698 1.00 86.25 259 GLU A C 1
ATOM 2139 O O . GLU A 1 259 ? 21.455 8.814 -36.770 1.00 86.25 259 GLU A O 1
ATOM 2144 N N . LYS A 1 260 ? 21.801 8.496 -34.585 1.00 87.88 260 LYS A N 1
ATOM 2145 C CA . LYS A 1 260 ? 23.132 9.124 -34.564 1.00 87.88 260 LYS A CA 1
ATOM 2146 C C . LYS A 1 260 ? 24.253 8.192 -35.023 1.00 87.88 260 LYS A C 1
ATOM 2148 O O . LYS A 1 260 ? 25.391 8.637 -35.175 1.00 87.88 260 LYS A O 1
ATOM 2153 N N . LYS A 1 261 ? 23.974 6.900 -35.184 1.00 86.44 261 LYS A N 1
ATOM 2154 C CA . LYS A 1 261 ? 24.923 5.905 -35.684 1.00 86.44 261 LYS A CA 1
ATOM 2155 C C . LYS A 1 261 ? 24.758 5.798 -37.199 1.00 86.44 261 LYS A C 1
ATOM 2157 O O . LYS A 1 261 ? 23.655 5.881 -37.725 1.00 86.44 261 LYS A O 1
ATOM 2162 N N . LYS A 1 262 ? 25.862 5.567 -37.911 1.00 84.19 262 LYS A N 1
ATOM 2163 C CA . LYS A 1 262 ? 25.856 5.324 -39.362 1.00 84.19 262 LYS A CA 1
ATOM 2164 C C . LYS A 1 262 ? 25.377 3.897 -39.657 1.00 84.19 262 LYS A C 1
ATOM 2166 O O . LYS A 1 262 ? 26.194 3.040 -39.970 1.00 84.19 262 LYS A O 1
ATOM 2171 N N . VAL A 1 263 ? 24.089 3.619 -39.473 1.00 85.25 263 VAL A N 1
ATOM 2172 C CA . VAL A 1 263 ? 23.486 2.298 -39.716 1.00 85.25 263 VAL A CA 1
ATOM 2173 C C . VAL A 1 263 ? 22.238 2.416 -40.585 1.00 85.25 263 VAL A C 1
ATOM 2175 O O . VAL A 1 263 ? 21.450 3.343 -40.410 1.00 85.25 263 VAL A O 1
ATOM 2178 N N . LEU A 1 264 ? 22.040 1.468 -41.505 1.00 83.81 264 LEU A N 1
ATOM 2179 C CA . LEU A 1 264 ? 20.827 1.388 -42.315 1.00 83.81 264 LEU A CA 1
ATOM 2180 C C . LEU A 1 264 ? 19.737 0.619 -41.566 1.00 83.81 264 LEU A C 1
ATOM 2182 O O . LEU A 1 264 ? 19.931 -0.537 -41.172 1.00 83.81 264 LEU A O 1
ATOM 2186 N N . ILE A 1 265 ? 18.573 1.252 -41.414 1.00 84.50 265 ILE A N 1
ATOM 2187 C CA . ILE A 1 265 ? 17.380 0.641 -40.826 1.00 84.50 265 ILE A CA 1
ATOM 2188 C C . ILE A 1 265 ? 16.227 0.753 -41.810 1.00 84.50 265 ILE A C 1
ATOM 2190 O O . ILE A 1 265 ? 15.837 1.853 -42.192 1.00 84.50 265 ILE A O 1
ATOM 2194 N N . ILE A 1 266 ? 15.663 -0.393 -42.188 1.00 81.12 266 ILE A N 1
ATOM 2195 C CA . ILE A 1 266 ? 14.495 -0.477 -43.070 1.00 81.12 266 ILE A CA 1
ATOM 2196 C C . ILE A 1 266 ? 13.460 -1.363 -42.384 1.00 81.12 266 ILE A C 1
ATOM 2198 O O . ILE A 1 266 ? 13.763 -2.491 -41.996 1.00 81.12 266 ILE A O 1
ATOM 2202 N N . SER A 1 267 ? 12.241 -0.846 -42.217 1.00 82.00 267 SER A N 1
ATOM 2203 C CA . SER A 1 267 ? 11.103 -1.578 -41.636 1.00 82.00 267 SER A CA 1
ATOM 2204 C C . SER A 1 267 ? 11.404 -2.222 -40.273 1.00 82.00 267 SER A C 1
ATOM 2206 O O . SER A 1 267 ? 11.061 -3.376 -40.032 1.00 82.00 267 SER A O 1
ATOM 2208 N N . GLY A 1 268 ? 12.099 -1.496 -39.387 1.00 81.00 268 GLY A N 1
ATOM 2209 C CA . GLY A 1 268 ? 12.476 -1.985 -38.052 1.00 81.00 268 GLY A CA 1
ATOM 2210 C C . GLY A 1 268 ? 13.625 -3.001 -38.038 1.00 81.00 268 GLY A C 1
ATOM 2211 O O . GLY A 1 268 ? 13.968 -3.513 -36.975 1.00 81.00 268 GLY A O 1
ATOM 2212 N N . LYS A 1 269 ? 14.250 -3.274 -39.189 1.00 85.06 269 LYS A N 1
ATOM 2213 C CA . LYS A 1 269 ? 15.397 -4.177 -39.304 1.00 85.06 269 LYS A CA 1
ATOM 2214 C C . LYS A 1 269 ? 16.690 -3.404 -39.529 1.00 85.06 269 LYS A C 1
ATOM 2216 O O . LYS A 1 269 ? 16.755 -2.554 -40.413 1.00 85.06 269 LYS A O 1
ATOM 2221 N N . CYS A 1 270 ? 17.714 -3.709 -38.737 1.00 85.06 270 CYS A N 1
ATOM 2222 C CA . CYS A 1 270 ? 19.055 -3.142 -38.848 1.00 85.06 270 CYS A CA 1
ATOM 2223 C C . CYS A 1 270 ? 19.922 -3.998 -39.785 1.00 85.06 270 CYS A C 1
ATOM 2225 O O . CYS A 1 270 ? 20.121 -5.188 -39.527 1.00 85.06 270 CYS A O 1
ATOM 2227 N N . TYR A 1 271 ? 20.456 -3.382 -40.842 1.00 83.94 271 TYR A N 1
ATOM 2228 C CA . TYR A 1 271 ? 21.328 -4.024 -41.839 1.00 83.94 271 TYR A CA 1
ATOM 2229 C C . TYR A 1 271 ? 22.823 -3.762 -41.586 1.00 83.94 271 TYR A C 1
ATOM 2231 O O . TYR A 1 271 ? 23.674 -4.367 -42.235 1.00 83.94 271 TYR A O 1
ATOM 2239 N N . GLY A 1 272 ? 23.146 -2.920 -40.598 1.00 82.38 272 GLY A N 1
ATOM 2240 C CA . GLY A 1 272 ? 24.512 -2.511 -40.271 1.00 82.38 272 GLY A CA 1
ATOM 2241 C C . GLY A 1 272 ? 24.954 -1.264 -41.038 1.00 82.38 272 GLY A C 1
ATOM 2242 O O . GLY A 1 272 ? 24.130 -0.507 -41.545 1.00 82.38 272 GLY A O 1
ATOM 2243 N N . ASN A 1 273 ? 26.262 -1.027 -41.070 1.00 77.62 273 ASN A N 1
ATOM 2244 C CA . ASN A 1 273 ? 26.904 0.082 -41.785 1.00 77.62 273 ASN A CA 1
ATOM 2245 C C . ASN A 1 273 ? 27.507 -0.331 -43.140 1.00 77.62 273 ASN A C 1
ATOM 2247 O O . ASN A 1 273 ? 28.097 0.510 -43.809 1.00 77.62 273 ASN A O 1
ATOM 2251 N N . ASN A 1 274 ? 27.397 -1.610 -43.507 1.00 61.78 274 ASN A N 1
ATOM 2252 C CA . ASN A 1 274 ? 27.937 -2.171 -44.743 1.00 61.78 274 ASN A CA 1
ATOM 2253 C C . ASN A 1 274 ? 26.826 -2.283 -45.789 1.00 61.78 274 ASN A C 1
ATOM 2255 O O . ASN A 1 274 ? 26.391 -3.390 -46.113 1.00 61.78 274 ASN A O 1
ATOM 2259 N N . VAL A 1 275 ? 26.341 -1.135 -46.257 1.00 53.41 275 VAL A N 1
ATOM 2260 C CA . VAL A 1 275 ? 25.443 -1.037 -47.413 1.00 53.41 275 VAL A CA 1
ATOM 2261 C C . VAL A 1 275 ? 26.071 -0.085 -48.407 1.00 53.41 275 VAL A C 1
ATOM 2263 O O . VAL A 1 275 ? 26.492 1.003 -47.953 1.00 53.41 275 VAL A O 1
#

Mean predicted aligned error: 6.16 Å

Foldseek 3Di:
DDWDKDFDDPVRLVLLLVLLVVCLVPVCLLAAAEPDVDVDDPVVVVVVLLVQLPDPVVLVVLCQDEAQSVLSSVSNVSNPDGQGMWTFDDDPPDTQTFRDGHPYDPLNNSLSSVVQDLLRVCSSCPVVCVVVVWKWFTDNRHIHTYPFDDPVRLVRLQVVAPDPDQWFKWKDAPNDIHTHADQFQSLVVSCSGIDDVCRVVRIDIDTGDQFAAEPDDDPDDQLPCLVPPDADCPCSNVRNGHRNRSNVVSNVSSVVSVVVTCWDDDPRYTDGNPD

Sequence (275 aa):
MPIKIRTATKQIEKRIIKVANDLKSNPYKILPECADNCPSCYFDKLKKEIDKLKNEKYREKIANKKGFLSALASTILLSNQKIPHVAFIRVGEENVYYAKRGKVEDELLMSIQNWDKPNLRLIAYQKIAKKKKLNLFSLPDKIICSKSPPEEFINFLQKKFLCDEKEYILIKWGEKEIRCCGDKNTVAEMKQYFYYPNFEKEIEMNVKVNTVECANKCKDCIIKDAIEQKADYIQYLRGIISDKKFLDNYKKKIMWKIEKKKVLIISGKCYGNNV

pLDDT: mean 90.77, std 7.97, range [47.81, 97.81]

Radius of gyration: 24.73 Å; Cα contacts (8 Å, |Δi|>4): 426; chains: 1; bounding box: 58×37×77 Å